Protein AF-A0A7W3QR85-F1 (afdb_monomer_lite)

Secondary structure (DSSP, 8-state):
-------HHHHHHHHHHHHHHHHHHHHHSSTT----TT-HHHHHHHHHHHHHHHHHHHHHHT--HHHHHHHHHHHHHHHHHTPPPP-TT-EEEETTSTT-EEEEEEEE-GGGSPEEEEE-TT-SSEEEEEGGGEEEPPPPPP-TT-SSPP-SHHHHHHHHHHHHHH--TT-TTHHHHHHHHHHHHHHHHHHHT--HHHHHHHHHHHHHHHHHHHHSPPP--S-HHHHHTTS----TTSPPPPPS-----PPPPPP--------------

Structure (mmCIF, N/CA/C/O backbone):
data_AF-A0A7W3QR85-F1
#
_entry.id   AF-A0A7W3QR85-F1
#
loop_
_atom_site.group_PDB
_atom_site.id
_atom_site.type_symbol
_atom_site.label_atom_id
_atom_site.label_alt_id
_atom_site.label_comp_id
_atom_site.label_asym_id
_atom_site.label_entity_id
_atom_site.label_seq_id
_atom_site.pdbx_PDB_ins_code
_atom_site.Cartn_x
_atom_site.Cartn_y
_atom_site.Cartn_z
_atom_site.occupancy
_atom_site.B_iso_or_equiv
_atom_site.auth_seq_id
_atom_site.auth_comp_id
_atom_site.auth_asym_id
_atom_site.auth_atom_id
_atom_site.pdbx_PDB_model_num
ATOM 1 N N . MET A 1 1 ? -58.699 0.521 11.444 1.00 40.56 1 MET A N 1
ATOM 2 C CA . MET A 1 1 ? -57.669 0.202 12.454 1.00 40.56 1 MET A CA 1
ATOM 3 C C . MET A 1 1 ? -56.406 -0.195 11.709 1.00 40.56 1 MET A C 1
ATOM 5 O O . MET A 1 1 ? -56.284 -1.343 11.317 1.00 40.56 1 MET A O 1
ATOM 9 N N . SER A 1 2 ? -55.516 0.763 11.463 1.00 38.53 2 SER A N 1
ATOM 10 C CA . SER A 1 2 ? -54.158 0.511 10.973 1.00 38.53 2 SER A CA 1
ATOM 11 C C . SER A 1 2 ? -53.275 1.552 11.648 1.00 38.53 2 SER A C 1
ATOM 13 O O . SER A 1 2 ? -53.328 2.729 11.308 1.00 38.53 2 SER A O 1
ATOM 15 N N . SER A 1 3 ? -52.585 1.129 12.704 1.00 41.28 3 SER A N 1
ATOM 16 C CA . SER A 1 3 ? -51.593 1.938 13.408 1.00 41.28 3 SER A CA 1
ATOM 17 C C . SER A 1 3 ? -50.309 1.894 12.584 1.00 41.28 3 SER A C 1
ATOM 19 O O . SER A 1 3 ? -49.667 0.847 12.529 1.00 41.28 3 SER A O 1
ATOM 21 N N . ASN A 1 4 ? -49.973 2.999 11.914 1.00 43.59 4 ASN A N 1
ATOM 22 C CA . ASN A 1 4 ? -48.665 3.210 11.294 1.00 43.59 4 ASN A CA 1
ATOM 23 C C . ASN A 1 4 ? -47.619 3.275 12.411 1.00 43.59 4 ASN A C 1
ATOM 25 O O . ASN A 1 4 ? -47.496 4.286 13.097 1.00 43.59 4 ASN A O 1
ATOM 29 N N . GLY A 1 5 ? -46.912 2.169 12.626 1.00 45.78 5 GLY A N 1
ATOM 30 C CA . GLY A 1 5 ? -45.743 2.121 13.493 1.00 45.78 5 GLY A CA 1
ATOM 31 C C . GLY A 1 5 ? -44.528 2.663 12.755 1.00 45.78 5 GLY A C 1
ATOM 32 O O . GLY A 1 5 ? -43.715 1.878 12.274 1.00 45.78 5 GLY A O 1
ATOM 33 N N . ASP A 1 6 ? -44.403 3.988 12.676 1.00 51.22 6 ASP A N 1
ATOM 34 C CA . ASP A 1 6 ? -43.081 4.588 12.515 1.00 51.22 6 ASP A CA 1
ATOM 35 C C . ASP A 1 6 ? -42.299 4.272 13.790 1.00 51.22 6 ASP A C 1
ATOM 37 O O . ASP A 1 6 ? -42.613 4.741 14.885 1.00 51.22 6 ASP A O 1
ATOM 41 N N . SER A 1 7 ? -41.336 3.362 13.662 1.00 53.78 7 SER A N 1
ATOM 42 C CA . SER A 1 7 ? -40.499 2.943 14.778 1.00 53.78 7 SER A CA 1
ATOM 43 C C . SER A 1 7 ? -39.668 4.142 15.254 1.00 53.78 7 SER A C 1
ATOM 45 O O . SER A 1 7 ? -39.076 4.824 14.411 1.00 53.78 7 SER A O 1
ATOM 47 N N . PRO A 1 8 ? -39.548 4.392 16.573 1.00 54.03 8 PRO A N 1
ATOM 48 C CA . PRO A 1 8 ? -38.712 5.471 17.116 1.00 54.03 8 PRO A CA 1
ATOM 49 C C . PRO A 1 8 ? -37.260 5.420 16.599 1.00 54.03 8 PRO A C 1
ATOM 51 O O . PRO A 1 8 ? -36.600 6.452 16.501 1.00 54.03 8 PRO A O 1
ATOM 54 N N . HIS A 1 9 ? -36.797 4.245 16.161 1.00 48.84 9 HIS A N 1
ATOM 55 C CA . HIS A 1 9 ? -35.509 4.033 15.499 1.00 48.84 9 HIS A CA 1
ATOM 56 C C . HIS A 1 9 ? -35.374 4.715 14.129 1.00 48.84 9 HIS A C 1
ATOM 58 O O . HIS A 1 9 ? -34.324 5.281 13.827 1.00 48.84 9 HIS A O 1
ATOM 64 N N . THR A 1 10 ? -36.419 4.704 13.295 1.00 50.50 10 THR A N 1
ATOM 65 C CA . THR A 1 10 ? -36.390 5.357 11.973 1.00 50.50 10 THR A CA 1
ATOM 66 C C . THR A 1 10 ? -36.331 6.876 12.135 1.00 50.50 10 THR A C 1
ATOM 68 O O . THR A 1 10 ? -35.646 7.568 11.381 1.00 50.50 10 THR A O 1
ATOM 71 N N . GLN A 1 11 ? -36.982 7.390 13.179 1.00 54.94 11 GLN A N 1
ATOM 72 C CA . GLN A 1 11 ? -36.987 8.808 13.511 1.00 54.94 11 GLN A CA 1
ATOM 73 C C . GLN A 1 11 ? -35.642 9.268 14.093 1.00 54.94 11 GLN A C 1
ATOM 75 O O . GLN A 1 11 ? -35.158 10.335 13.736 1.00 54.94 11 GLN A O 1
ATOM 80 N N . GLN A 1 12 ? -34.977 8.439 14.900 1.00 54.03 12 GLN A N 1
ATOM 81 C CA . GLN A 1 12 ? -33.647 8.737 15.447 1.00 54.03 12 GLN A CA 1
ATOM 82 C C . GLN A 1 12 ? -32.539 8.711 14.385 1.00 54.03 12 GLN A C 1
ATOM 84 O O . GLN A 1 12 ? -31.732 9.634 14.334 1.00 54.03 12 GLN A O 1
ATOM 89 N N . ILE A 1 13 ? -32.546 7.736 13.469 1.00 53.62 13 ILE A N 1
ATOM 90 C CA . ILE A 1 13 ? -31.609 7.705 12.329 1.00 53.62 13 ILE A CA 1
ATOM 91 C C . ILE A 1 13 ? -31.851 8.897 11.392 1.00 53.62 13 ILE A C 1
ATOM 93 O O . ILE A 1 13 ? -30.905 9.477 10.857 1.00 53.62 13 ILE A O 1
ATOM 97 N N . SER A 1 14 ? -33.115 9.290 11.203 1.00 58.28 14 SER A N 1
ATOM 98 C CA . SER A 1 14 ? -33.461 10.500 10.456 1.00 58.28 14 SER A CA 1
ATOM 99 C C . SER A 1 14 ? -32.933 11.759 11.145 1.00 58.28 14 SER A C 1
ATOM 101 O O . SER A 1 14 ? -32.426 12.638 10.456 1.00 58.28 14 SER A O 1
ATOM 103 N N . ASN A 1 15 ? -32.989 11.827 12.479 1.00 57.78 15 ASN A N 1
ATOM 104 C CA . ASN A 1 15 ? -32.480 12.955 13.260 1.00 57.78 15 ASN A CA 1
ATOM 105 C C . ASN A 1 15 ? -30.947 13.036 13.235 1.00 57.78 15 ASN A C 1
ATOM 107 O O . ASN A 1 15 ? -30.422 14.129 13.061 1.00 57.78 15 ASN A O 1
ATOM 111 N N . ALA A 1 16 ? -30.231 11.910 13.334 1.00 53.12 16 ALA A N 1
ATOM 112 C CA . ALA A 1 16 ? -28.768 11.869 13.232 1.00 53.12 16 ALA A CA 1
ATOM 113 C C . ALA A 1 16 ? -28.289 12.262 11.826 1.00 53.12 16 ALA A C 1
ATOM 115 O O . ALA A 1 16 ? -27.407 13.104 11.675 1.00 53.12 16 ALA A O 1
ATOM 116 N N . LYS A 1 17 ? -28.950 11.755 10.774 1.00 60.31 17 LYS A N 1
ATOM 117 C CA . LYS A 1 17 ? -28.707 12.214 9.397 1.00 60.31 17 LYS A CA 1
ATOM 118 C C . LYS A 1 17 ? -29.037 13.695 9.224 1.00 60.31 17 LYS A C 1
ATOM 120 O O . LYS A 1 17 ? -28.282 14.401 8.571 1.00 60.31 17 LYS A O 1
ATOM 125 N N . GLN A 1 18 ? -30.126 14.184 9.819 1.00 61.69 18 GLN A N 1
ATOM 126 C CA . GLN A 1 18 ? -30.459 15.608 9.795 1.00 61.69 18 GLN A CA 1
ATOM 127 C C . GLN A 1 18 ? -29.443 16.459 10.550 1.00 61.69 18 GLN A C 1
ATOM 129 O O . GLN A 1 18 ? -29.148 17.544 10.072 1.00 61.69 18 GLN A O 1
ATOM 134 N N . ALA A 1 19 ? -28.905 15.991 11.676 1.00 60.72 19 ALA A N 1
ATOM 135 C CA . ALA A 1 19 ? -27.877 16.689 12.438 1.00 60.72 19 ALA A CA 1
ATOM 136 C C . ALA A 1 19 ? -26.559 16.747 11.656 1.00 60.72 19 ALA A C 1
ATOM 138 O O . ALA A 1 19 ? -25.992 17.828 11.521 1.00 60.72 19 ALA A O 1
ATOM 139 N N . LEU A 1 20 ? -26.141 15.630 11.047 1.00 58.09 20 LEU A N 1
ATOM 140 C CA . LEU A 1 20 ? -24.964 15.567 10.178 1.00 58.09 20 LEU A CA 1
ATOM 141 C C . LEU A 1 20 ? -25.129 16.492 8.962 1.00 58.09 20 LEU A C 1
ATOM 143 O O . LEU A 1 20 ? -24.286 17.341 8.712 1.00 58.09 20 LEU A O 1
ATOM 147 N N . THR A 1 21 ? -26.272 16.424 8.271 1.00 64.56 21 THR A N 1
ATOM 148 C CA . THR A 1 21 ? -26.576 17.288 7.119 1.00 64.56 21 THR A CA 1
ATOM 149 C C . THR A 1 21 ? -26.777 18.758 7.508 1.00 64.56 21 THR A C 1
ATOM 151 O O . THR A 1 21 ? -26.496 19.647 6.705 1.00 64.56 21 THR A O 1
ATOM 154 N N . ALA A 1 22 ? -27.289 19.058 8.705 1.00 61.25 22 ALA A N 1
ATOM 155 C CA . ALA A 1 22 ? -27.439 20.428 9.197 1.00 61.25 22 ALA A CA 1
ATOM 156 C C . ALA A 1 22 ? -26.086 21.034 9.577 1.00 61.25 22 ALA A C 1
ATOM 158 O O . ALA A 1 22 ? -25.855 22.201 9.273 1.00 61.25 22 ALA A O 1
ATOM 159 N N . TYR A 1 23 ? -25.193 20.240 10.170 1.00 57.00 23 TYR A N 1
ATOM 160 C CA . TYR A 1 23 ? -23.821 20.641 10.463 1.00 57.00 23 TYR A CA 1
ATOM 161 C C . TYR A 1 23 ? -23.024 20.824 9.166 1.00 57.00 23 TYR A C 1
ATOM 163 O O . TYR A 1 23 ? -22.488 21.900 8.937 1.00 57.00 23 TYR A O 1
ATOM 171 N N . GLU A 1 24 ? -23.079 19.859 8.239 1.00 61.06 24 GLU A N 1
ATOM 172 C CA . GLU A 1 24 ? -22.497 19.978 6.895 1.00 61.06 24 GLU A CA 1
ATOM 173 C C . GLU A 1 24 ? -23.021 21.219 6.156 1.00 61.06 24 GLU A C 1
ATOM 175 O O . GLU A 1 24 ? -22.244 21.952 5.555 1.00 61.06 24 GLU A O 1
ATOM 180 N N . ARG A 1 25 ? -24.326 21.524 6.231 1.00 60.12 25 ARG A N 1
ATOM 181 C CA . ARG A 1 25 ? -24.886 22.757 5.649 1.00 60.12 25 ARG A CA 1
ATOM 182 C C . ARG A 1 25 ? -24.413 24.025 6.347 1.00 60.12 25 ARG A C 1
ATOM 184 O O . ARG A 1 25 ? -24.171 25.006 5.655 1.00 60.12 25 ARG A O 1
ATOM 191 N N . ALA A 1 26 ? -24.314 24.038 7.674 1.00 55.88 26 ALA A N 1
ATOM 192 C CA . ALA A 1 26 ? -23.818 25.195 8.416 1.00 55.88 26 ALA A CA 1
ATOM 193 C C . ALA A 1 26 ? -22.348 25.483 8.072 1.00 55.88 26 ALA A C 1
ATOM 195 O O . ALA A 1 26 ? -21.983 26.638 7.887 1.00 55.88 26 ALA A O 1
ATOM 196 N N . SER A 1 27 ? -21.550 24.431 7.886 1.00 52.47 27 SER A N 1
ATOM 197 C CA . SER A 1 27 ? -20.164 24.495 7.423 1.00 52.47 27 SER A CA 1
ATOM 198 C C . SER A 1 27 ? -20.018 24.897 5.950 1.00 52.47 27 SER A C 1
ATOM 200 O O . SER A 1 27 ? -19.036 25.530 5.593 1.00 52.47 27 SER A O 1
ATOM 202 N N . LEU A 1 28 ? -20.974 24.541 5.081 1.00 50.56 28 LEU A N 1
ATOM 203 C CA . LEU A 1 28 ? -20.945 24.832 3.635 1.00 50.56 28 LEU A CA 1
ATOM 204 C C . LEU A 1 28 ? -21.517 26.209 3.251 1.00 50.56 28 LEU A C 1
ATOM 206 O O . LEU A 1 28 ? -21.345 26.641 2.112 1.00 50.56 28 LEU A O 1
ATOM 210 N N . LEU A 1 29 ? -22.239 26.881 4.154 1.00 50.16 29 LEU A N 1
ATOM 211 C CA . LEU A 1 29 ? -22.827 28.208 3.909 1.00 50.16 29 LEU A CA 1
ATOM 212 C C . LEU A 1 29 ? -21.838 29.362 4.122 1.00 50.16 29 LEU A C 1
ATOM 214 O O . LEU A 1 29 ? -22.148 30.492 3.746 1.00 50.16 29 LEU A O 1
ATOM 218 N N . ASP A 1 30 ? -20.656 29.070 4.660 1.00 48.78 30 ASP A N 1
ATOM 219 C CA . ASP A 1 30 ? -19.518 29.978 4.700 1.00 48.78 30 ASP A CA 1
ATOM 220 C C . ASP A 1 30 ? -18.365 29.340 3.901 1.00 48.78 30 ASP A C 1
ATOM 222 O O . ASP A 1 30 ? -17.671 28.459 4.411 1.00 48.78 30 ASP A O 1
ATOM 226 N N . PRO A 1 31 ? -18.187 29.690 2.614 1.00 50.34 31 PRO A N 1
ATOM 227 C CA . PRO A 1 31 ? -17.164 29.081 1.762 1.00 50.34 31 PRO A CA 1
ATOM 228 C C . PRO A 1 31 ? -15.727 29.364 2.233 1.00 50.34 31 PRO A C 1
ATOM 230 O O . PRO A 1 31 ? -14.809 28.695 1.762 1.00 50.34 31 PRO A O 1
ATOM 233 N N . ASP A 1 32 ? -15.538 30.298 3.172 1.00 53.81 32 ASP A N 1
ATOM 234 C CA . ASP A 1 32 ? -14.255 30.574 3.828 1.00 53.81 32 ASP A CA 1
ATOM 235 C C . ASP A 1 32 ? -14.062 29.767 5.132 1.00 53.81 32 ASP A C 1
ATOM 237 O O . ASP A 1 32 ? -12.989 29.824 5.734 1.00 53.81 32 ASP A O 1
ATOM 241 N N . ASN A 1 33 ? -15.071 29.001 5.572 1.00 51.62 33 ASN A N 1
ATOM 242 C CA . ASN A 1 33 ? -15.103 28.345 6.884 1.00 51.62 33 ASN A CA 1
ATOM 243 C C . ASN A 1 33 ? -15.635 26.900 6.842 1.00 51.62 33 ASN A C 1
ATOM 245 O O . ASN A 1 33 ? -16.114 26.380 7.850 1.00 51.62 33 ASN A O 1
ATOM 249 N N . THR A 1 34 ? -15.549 26.225 5.690 1.00 54.16 34 THR A N 1
ATOM 250 C CA . THR A 1 34 ? -15.696 24.764 5.635 1.00 54.16 34 THR A CA 1
ATOM 251 C C . THR A 1 34 ? -14.564 24.132 6.446 1.00 54.16 34 THR A C 1
ATOM 253 O O . THR A 1 34 ? -13.412 24.223 6.002 1.00 54.16 34 THR A O 1
ATOM 256 N N . PRO A 1 35 ? -14.842 23.483 7.596 1.00 55.84 35 PRO A N 1
ATOM 257 C CA . PRO A 1 35 ? -13.818 22.794 8.358 1.00 55.84 35 PRO A CA 1
ATOM 258 C C . PRO A 1 35 ? -13.197 21.743 7.451 1.00 55.84 35 PRO A C 1
ATOM 260 O O . PRO A 1 35 ? -13.894 20.934 6.828 1.00 55.84 35 PRO A O 1
ATOM 263 N N . HIS A 1 36 ? -11.880 21.807 7.300 1.00 58.16 36 HIS A N 1
ATOM 264 C CA . HIS A 1 36 ? -11.184 20.850 6.464 1.00 58.16 36 HIS A CA 1
ATOM 265 C C . HIS A 1 36 ? -11.336 19.462 7.112 1.00 58.16 36 HIS A C 1
ATOM 267 O O . HIS A 1 36 ? -11.210 19.362 8.327 1.00 58.16 36 HIS A O 1
ATOM 273 N N . PRO A 1 37 ? -11.543 18.365 6.363 1.00 59.88 37 PRO A N 1
ATOM 274 C CA . PRO A 1 37 ? -11.607 17.016 6.939 1.00 59.88 37 PRO A CA 1
ATOM 275 C C . PRO A 1 37 ? -10.351 16.593 7.722 1.00 59.88 37 PRO A C 1
ATOM 277 O O . PRO A 1 37 ? -10.354 15.553 8.372 1.00 59.88 37 PRO A O 1
ATOM 280 N N . GLN A 1 38 ? -9.270 17.374 7.633 1.00 63.97 38 GLN A N 1
ATOM 281 C CA . GLN A 1 38 ? -8.038 17.194 8.402 1.00 63.97 38 GLN A CA 1
ATOM 282 C C . GLN A 1 38 ? -7.951 18.110 9.637 1.00 63.97 38 GLN A C 1
ATOM 284 O O . GLN A 1 38 ? -6.940 18.076 10.333 1.00 63.97 38 GLN A O 1
ATOM 289 N N . ASP A 1 39 ? -8.967 18.935 9.904 1.00 77.00 39 ASP A N 1
ATOM 290 C CA . ASP A 1 39 ? -9.051 19.761 11.106 1.00 77.00 39 ASP A CA 1
ATOM 291 C C . ASP A 1 39 ? -9.315 18.858 12.331 1.00 77.00 39 ASP A C 1
ATOM 293 O O . ASP A 1 39 ? -10.335 18.154 12.374 1.00 77.00 39 ASP A O 1
ATOM 297 N N . PRO A 1 40 ? -8.410 18.838 13.328 1.00 78.06 40 PRO A N 1
ATOM 298 C CA . PRO A 1 40 ? -8.573 18.031 14.531 1.00 78.06 40 PRO A CA 1
ATOM 299 C C . PRO A 1 40 ? -9.853 18.333 15.310 1.00 78.06 40 PRO A C 1
ATOM 301 O O . PRO A 1 40 ? -10.401 17.422 15.933 1.00 78.06 40 PRO A O 1
ATOM 304 N N . ASP A 1 41 ? -10.326 19.581 15.301 1.00 78.31 41 ASP A N 1
ATOM 305 C CA . ASP A 1 41 ? -11.531 19.961 16.037 1.00 78.31 41 ASP A CA 1
ATOM 306 C C . ASP A 1 41 ? -12.787 19.438 15.328 1.00 78.31 41 ASP A C 1
ATOM 308 O O . ASP A 1 41 ? -13.647 18.836 15.972 1.00 78.31 41 ASP A O 1
ATOM 312 N N . TYR A 1 42 ? -12.829 19.515 13.993 1.00 76.62 42 TYR A N 1
ATOM 313 C CA . TYR A 1 42 ? -13.875 18.875 13.189 1.00 76.62 42 TYR A CA 1
ATOM 314 C C . TYR A 1 42 ? -13.935 17.360 13.427 1.00 76.62 42 TYR A C 1
ATOM 316 O O . TYR A 1 42 ? -15.001 16.801 13.692 1.00 76.62 42 TYR A O 1
ATOM 324 N N . LEU A 1 43 ? -12.784 16.681 13.377 1.00 78.75 43 LEU A N 1
ATOM 325 C CA . LEU A 1 43 ? -12.722 15.238 13.623 1.00 78.75 43 LEU A CA 1
ATOM 326 C C . LEU A 1 43 ? -13.158 14.883 15.048 1.00 78.75 43 LEU A C 1
ATOM 328 O O . LEU A 1 43 ? -13.833 13.871 15.244 1.00 78.75 43 LEU A O 1
ATOM 332 N N . ARG A 1 44 ? -12.813 15.712 16.040 1.00 81.75 44 ARG A N 1
ATOM 333 C CA . ARG A 1 44 ? -13.248 15.522 17.428 1.00 81.75 44 ARG A CA 1
ATOM 334 C C . ARG A 1 44 ? -14.766 15.621 17.560 1.00 81.75 44 ARG A C 1
ATOM 336 O O . ARG A 1 44 ? -15.353 14.766 18.224 1.00 81.75 44 ARG A O 1
ATOM 343 N N . ASP A 1 45 ? -15.395 16.612 16.934 1.00 79.50 45 ASP A N 1
ATOM 344 C CA . ASP A 1 45 ? -16.852 16.785 16.958 1.00 79.50 45 ASP A CA 1
ATOM 345 C C . ASP A 1 45 ? -17.567 15.593 16.307 1.00 79.50 45 ASP A C 1
ATOM 347 O O . ASP A 1 45 ? -18.488 15.018 16.893 1.00 79.50 45 ASP A O 1
ATOM 351 N N . VAL A 1 46 ? -17.091 15.156 15.135 1.00 80.44 46 VAL A N 1
ATOM 352 C CA . VAL A 1 46 ? -17.634 13.986 14.425 1.00 80.44 46 VAL A CA 1
ATOM 353 C C . VAL A 1 46 ? -17.488 12.709 15.259 1.00 80.44 46 VAL A C 1
ATOM 355 O O . VAL A 1 46 ? -18.451 11.953 15.403 1.00 80.44 46 VAL A O 1
ATOM 358 N N . LEU A 1 47 ? -16.312 12.467 15.847 1.00 86.38 47 LEU A N 1
ATOM 359 C CA . LEU A 1 47 ? -16.086 11.314 16.725 1.00 86.38 47 LEU A CA 1
ATOM 360 C C . LEU A 1 47 ? -16.971 11.367 17.973 1.00 86.38 47 LEU A C 1
ATOM 362 O O . LEU A 1 47 ? -17.491 10.336 18.391 1.00 86.38 47 LEU A O 1
ATOM 366 N N . SER A 1 48 ? -17.178 12.552 18.546 1.00 83.31 48 SER A N 1
ATOM 367 C CA . SER A 1 48 ? -18.039 12.730 19.720 1.00 83.31 48 SER A CA 1
ATOM 368 C C . SER A 1 48 ? -19.498 12.398 19.401 1.00 83.31 48 SER A C 1
ATOM 370 O O . SER A 1 48 ? -20.142 11.677 20.163 1.00 83.31 48 SER A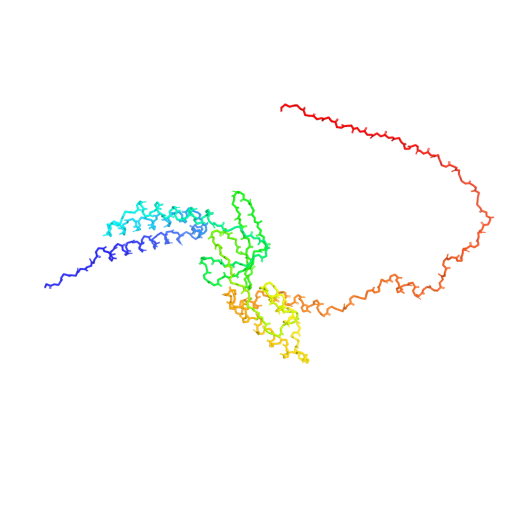 O 1
ATOM 372 N N . ALA A 1 49 ? -20.005 12.856 18.252 1.00 82.38 49 ALA A N 1
ATOM 373 C CA . ALA A 1 49 ? -21.347 12.514 17.784 1.00 82.38 49 ALA A CA 1
ATOM 374 C C . ALA A 1 49 ? -21.500 11.000 17.550 1.00 82.38 49 ALA A C 1
ATOM 376 O O . ALA A 1 49 ? -22.460 10.396 18.024 1.00 82.38 49 ALA A O 1
ATOM 377 N N . LEU A 1 50 ? -20.515 10.365 16.905 1.00 85.88 50 LEU A N 1
ATOM 378 C CA . LEU A 1 50 ? -20.513 8.917 16.682 1.00 85.88 50 LEU A CA 1
ATOM 379 C C . LEU A 1 50 ? -20.496 8.122 17.996 1.00 85.88 50 LEU A C 1
ATOM 381 O O . LEU A 1 50 ? -21.216 7.134 18.127 1.00 85.88 50 LEU A O 1
ATOM 385 N N . LEU A 1 51 ? -19.684 8.532 18.973 1.00 90.50 51 LEU A N 1
ATOM 386 C CA . LEU A 1 51 ? -19.638 7.886 20.287 1.00 90.50 51 LEU A CA 1
ATOM 387 C C . LEU A 1 51 ? -20.984 7.997 21.014 1.00 90.50 51 LEU A C 1
ATOM 389 O O . LEU A 1 51 ? -21.423 7.015 21.607 1.00 90.50 51 LEU A O 1
ATOM 393 N N . CYS A 1 52 ? -21.662 9.144 20.912 1.00 87.12 52 CYS A N 1
ATOM 394 C CA . CYS A 1 52 ? -23.004 9.335 21.464 1.00 87.12 52 CYS A CA 1
ATOM 395 C C . CYS A 1 52 ? -24.029 8.382 20.821 1.00 87.12 52 CYS A C 1
ATOM 397 O O . CYS A 1 52 ? -24.793 7.717 21.525 1.00 87.12 52 CYS A O 1
ATOM 399 N N . ASP A 1 53 ? -23.994 8.234 19.494 1.00 85.31 53 ASP A N 1
ATOM 400 C CA . ASP A 1 53 ? -24.858 7.289 18.780 1.00 85.31 53 ASP A CA 1
ATOM 401 C C . ASP A 1 53 ? -24.580 5.829 19.187 1.00 85.31 53 ASP A C 1
ATOM 403 O O . ASP A 1 53 ? -25.510 5.038 19.385 1.00 85.31 53 ASP A O 1
ATOM 407 N N . LEU A 1 54 ? -23.305 5.458 19.359 1.00 88.06 54 LEU A N 1
ATOM 408 C CA . LEU A 1 54 ? -22.908 4.124 19.818 1.00 88.06 54 LEU A CA 1
ATOM 409 C C . LEU A 1 54 ? -23.343 3.847 21.263 1.00 88.06 54 LEU A C 1
ATOM 411 O O . LEU A 1 54 ? -23.736 2.721 21.571 1.00 88.06 54 LEU A O 1
ATOM 415 N N . GLU A 1 55 ? -23.321 4.850 22.138 1.00 92.38 55 GLU A N 1
ATOM 416 C CA . GLU A 1 55 ? -23.813 4.734 23.513 1.00 92.38 55 GLU A CA 1
ATOM 417 C C . GLU A 1 55 ? -25.332 4.507 23.551 1.00 92.38 55 GLU A C 1
ATOM 419 O O . GLU A 1 55 ? -25.828 3.630 24.271 1.00 92.38 55 GLU A O 1
ATOM 424 N N . HIS A 1 56 ? -26.087 5.230 22.720 1.00 87.62 56 HIS A N 1
ATOM 425 C CA . HIS A 1 56 ? -27.520 4.995 22.559 1.00 87.62 56 HIS A CA 1
ATOM 426 C C . HIS A 1 56 ? -27.817 3.586 22.037 1.00 87.62 56 HIS A C 1
ATOM 428 O O . HIS A 1 56 ? -28.692 2.901 22.575 1.00 87.62 56 HIS A O 1
ATOM 434 N N . LEU A 1 57 ? -27.065 3.119 21.036 1.00 88.12 57 LEU A N 1
ATOM 435 C CA . LEU A 1 57 ? -27.188 1.759 20.515 1.00 88.12 57 LEU A CA 1
ATOM 436 C C . LEU A 1 57 ? -26.889 0.712 21.599 1.00 88.12 57 LEU A C 1
ATOM 438 O O . LEU A 1 57 ? -27.661 -0.229 21.782 1.00 88.12 57 LEU A O 1
ATOM 442 N N . ALA A 1 58 ? -25.801 0.891 22.347 1.00 92.81 58 ALA A N 1
ATOM 443 C CA . ALA A 1 58 ? -25.429 0.009 23.446 1.00 92.81 58 ALA A CA 1
ATOM 444 C C . ALA A 1 58 ? -26.539 -0.065 24.507 1.00 92.81 58 ALA A C 1
ATOM 446 O O . ALA A 1 58 ? -26.920 -1.161 24.918 1.00 92.81 58 ALA A O 1
ATOM 447 N N . THR A 1 59 ? -27.142 1.077 24.855 1.00 94.56 59 THR A N 1
ATOM 448 C CA . THR A 1 59 ? -28.274 1.157 25.792 1.00 94.56 59 THR A CA 1
ATOM 449 C C . THR A 1 59 ? -29.474 0.338 25.311 1.00 94.56 59 THR A C 1
ATOM 451 O O . THR A 1 59 ? -30.038 -0.441 26.079 1.00 94.56 59 THR A O 1
ATOM 454 N N . VAL A 1 60 ? -29.849 0.462 24.032 1.00 95.00 60 VAL A N 1
ATOM 455 C CA . VAL A 1 60 ? -30.963 -0.298 23.431 1.00 95.00 60 VAL A CA 1
ATOM 456 C C . VAL A 1 60 ? -30.716 -1.807 23.483 1.00 95.00 60 VAL A C 1
ATOM 458 O O . VAL A 1 60 ? -31.652 -2.582 23.673 1.00 95.00 60 VAL A O 1
ATOM 461 N N . HIS A 1 61 ? -29.462 -2.229 23.331 1.00 93.88 61 HIS A N 1
ATOM 462 C CA . HIS A 1 61 ? -29.079 -3.639 23.297 1.00 93.88 61 HIS A CA 1
ATOM 463 C C . HIS A 1 61 ? -28.597 -4.197 24.646 1.00 93.88 61 HIS A C 1
ATOM 465 O O . HIS A 1 61 ? -28.208 -5.363 24.708 1.00 93.88 61 HIS A O 1
ATOM 471 N N . GLY A 1 62 ? -28.638 -3.406 25.724 1.00 95.44 62 GLY A N 1
ATOM 472 C CA . GLY A 1 62 ? -28.175 -3.825 27.050 1.00 95.44 62 GLY A CA 1
ATOM 473 C C . GLY A 1 62 ? -26.669 -4.112 27.118 1.00 95.44 62 GLY A C 1
ATOM 474 O O . GLY A 1 62 ? -26.243 -4.948 27.913 1.00 95.44 62 GLY A O 1
ATOM 475 N N . VAL A 1 63 ? -25.871 -3.460 26.271 1.00 96.50 63 VAL A N 1
ATOM 476 C CA . VAL A 1 63 ? -24.405 -3.539 26.270 1.00 96.50 63 VAL A CA 1
ATOM 477 C C . VAL A 1 63 ? -23.847 -2.436 27.169 1.00 96.50 63 VAL A C 1
ATOM 479 O O . VAL A 1 63 ? -24.257 -1.282 27.065 1.00 96.50 63 VAL A O 1
ATOM 482 N N . ASP A 1 64 ? -22.885 -2.770 28.030 1.00 96.75 64 ASP A N 1
ATOM 483 C CA . ASP A 1 64 ? -22.146 -1.772 28.812 1.00 96.75 64 ASP A CA 1
ATOM 484 C C . ASP A 1 64 ? -21.172 -1.013 27.893 1.00 96.75 64 ASP A C 1
ATOM 486 O O . ASP A 1 64 ? -20.103 -1.515 27.529 1.00 96.75 64 ASP A O 1
ATOM 490 N N . PHE A 1 65 ? -21.570 0.196 27.486 1.00 94.94 65 PHE A N 1
ATOM 491 C CA . PHE A 1 65 ? -20.783 1.048 26.595 1.00 94.94 65 PHE A CA 1
ATOM 492 C C . PHE A 1 65 ? -19.415 1.403 27.188 1.00 94.94 65 PHE A C 1
ATOM 494 O O . PHE A 1 65 ? -18.403 1.311 26.493 1.00 94.94 65 PHE A O 1
ATOM 501 N N . ALA A 1 66 ? -19.357 1.746 28.477 1.00 96.94 66 ALA A N 1
ATOM 502 C CA . ALA A 1 66 ? -18.110 2.124 29.135 1.00 96.94 66 ALA A CA 1
ATOM 503 C C . ALA A 1 66 ? -17.126 0.945 29.171 1.00 96.94 66 ALA A C 1
ATOM 505 O O . ALA A 1 66 ? -15.943 1.110 28.862 1.00 96.94 66 ALA A O 1
ATOM 506 N N . GLN A 1 67 ? -17.613 -0.263 29.473 1.00 95.50 67 GLN A N 1
ATOM 507 C CA . GLN A 1 67 ? -16.800 -1.478 29.422 1.00 95.50 67 GLN A CA 1
ATOM 508 C C . GLN A 1 67 ? -16.336 -1.806 27.993 1.00 95.50 67 GLN A C 1
ATOM 510 O O . GLN A 1 67 ? -15.190 -2.232 27.803 1.00 95.50 67 GLN A O 1
ATOM 515 N N . ALA A 1 68 ? -17.191 -1.608 26.985 1.00 93.50 68 ALA A N 1
ATOM 516 C CA . ALA A 1 68 ? -16.834 -1.813 25.582 1.00 93.50 68 ALA A CA 1
ATOM 517 C C . ALA A 1 68 ? -15.729 -0.840 25.130 1.00 93.50 68 ALA A C 1
ATOM 519 O O . ALA A 1 68 ? -14.732 -1.280 24.557 1.00 93.50 68 ALA A O 1
ATOM 520 N N . VAL A 1 69 ? -15.845 0.451 25.466 1.00 95.06 69 VAL A N 1
ATOM 521 C CA . VAL A 1 69 ? -14.822 1.476 25.191 1.00 95.06 69 VAL A CA 1
ATOM 522 C C . VAL A 1 69 ? -13.511 1.157 25.913 1.00 95.06 69 VAL A C 1
ATOM 524 O O . VAL A 1 69 ? -12.452 1.152 25.287 1.00 95.06 69 VAL A O 1
ATOM 527 N N . ALA A 1 70 ? -13.558 0.799 27.200 1.00 92.44 70 ALA A N 1
ATOM 528 C CA . ALA A 1 70 ? -12.368 0.396 27.955 1.00 92.44 70 ALA A CA 1
ATOM 529 C C . ALA A 1 70 ? -11.686 -0.846 27.352 1.00 92.44 70 ALA A C 1
ATOM 531 O O . ALA A 1 70 ? -10.458 -0.926 27.286 1.00 92.44 70 ALA A O 1
ATOM 532 N N . THR A 1 71 ? -12.477 -1.808 26.866 1.00 91.12 71 THR A N 1
ATOM 533 C CA . THR A 1 71 ? -11.962 -2.984 26.153 1.00 91.12 71 THR A CA 1
ATOM 534 C C . THR A 1 71 ? -11.300 -2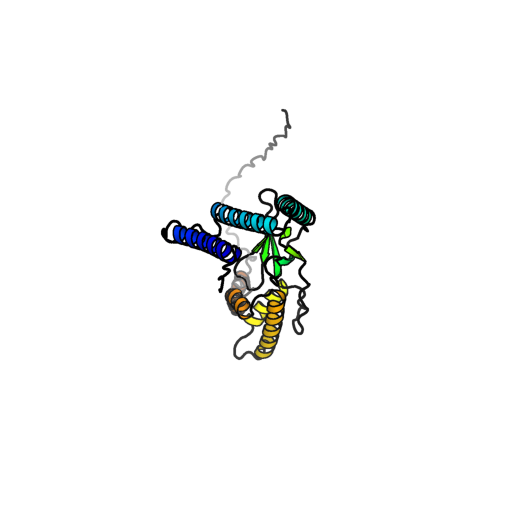.586 24.837 1.00 91.12 71 THR A C 1
ATOM 536 O O . THR A 1 71 ? -10.202 -3.063 24.560 1.00 91.12 71 THR A O 1
ATOM 539 N N . GLY A 1 72 ? -11.913 -1.685 24.064 1.00 87.25 72 GLY A N 1
ATOM 540 C CA . GLY A 1 72 ? -11.330 -1.133 22.840 1.00 87.25 72 GLY A CA 1
ATOM 541 C C . GLY A 1 72 ? -9.995 -0.430 23.092 1.00 87.25 72 GLY A C 1
ATOM 542 O O . GLY A 1 72 ? -9.023 -0.709 22.397 1.00 87.25 72 GLY A O 1
ATOM 543 N N . HIS A 1 73 ? -9.904 0.397 24.138 1.00 88.56 73 HIS A N 1
ATOM 544 C CA . HIS A 1 73 ? -8.643 1.029 24.540 1.00 88.56 73 HIS A CA 1
ATOM 545 C C . HIS A 1 73 ? -7.559 0.014 24.896 1.00 88.56 73 HIS A C 1
ATOM 547 O O . HIS A 1 73 ? -6.411 0.191 24.499 1.00 88.56 73 HIS A O 1
ATOM 553 N N . ARG A 1 74 ? -7.910 -1.056 25.619 1.00 87.12 74 ARG A N 1
ATOM 554 C CA . ARG A 1 74 ? -6.959 -2.120 25.953 1.00 87.12 74 ARG A CA 1
ATOM 555 C C . ARG A 1 74 ? -6.485 -2.864 24.708 1.00 87.12 74 ARG A C 1
ATOM 557 O O . ARG A 1 74 ? -5.288 -3.048 24.562 1.00 87.12 74 ARG A O 1
ATOM 564 N N . ILE A 1 75 ? -7.395 -3.231 23.803 1.00 83.00 75 ILE A N 1
ATOM 565 C CA . ILE A 1 75 ? -7.036 -3.864 22.524 1.00 83.00 75 ILE A CA 1
ATOM 566 C C . ILE A 1 75 ? -6.092 -2.952 21.738 1.00 83.00 75 ILE A C 1
ATOM 568 O O . ILE A 1 75 ? -5.053 -3.410 21.283 1.00 83.00 75 ILE A O 1
ATOM 572 N N . HIS A 1 76 ? -6.403 -1.659 21.642 1.00 82.19 76 HIS A N 1
ATOM 573 C CA . HIS A 1 76 ? -5.541 -0.701 20.958 1.00 82.19 76 HIS A CA 1
ATOM 574 C C . HIS A 1 76 ? -4.156 -0.589 21.612 1.00 82.19 76 HIS A C 1
ATOM 576 O O . HIS A 1 76 ? -3.145 -0.597 20.919 1.00 82.19 76 HIS A O 1
ATOM 582 N N . ALA A 1 77 ? -4.088 -0.524 22.944 1.00 80.81 77 ALA A N 1
ATOM 583 C CA . ALA A 1 77 ? -2.819 -0.496 23.667 1.00 80.81 77 ALA A CA 1
ATOM 584 C C . ALA A 1 77 ? -2.005 -1.785 23.456 1.00 80.81 77 ALA A C 1
ATOM 586 O O . ALA A 1 77 ? -0.794 -1.711 23.256 1.00 80.81 77 ALA A O 1
ATOM 587 N N . ASP A 1 78 ? -2.664 -2.947 23.449 1.00 77.88 78 ASP A N 1
ATOM 588 C CA . ASP A 1 78 ? -2.040 -4.239 23.160 1.00 77.88 78 ASP A CA 1
ATOM 589 C C . ASP A 1 78 ? -1.519 -4.283 21.709 1.00 77.88 78 ASP A C 1
ATOM 591 O O . ASP A 1 78 ? -0.409 -4.755 21.471 1.00 77.88 78 ASP A O 1
ATOM 595 N N . GLU A 1 79 ? -2.264 -3.739 20.739 1.00 80.69 79 GLU A N 1
ATOM 596 C CA . GLU A 1 79 ? -1.827 -3.606 19.340 1.00 80.69 79 GLU A CA 1
ATOM 597 C C . GLU A 1 79 ? -0.618 -2.678 19.192 1.00 80.69 79 GLU A C 1
ATOM 599 O O . GLU A 1 79 ? 0.307 -3.001 18.449 1.00 80.69 79 GLU A O 1
ATOM 604 N N . VAL A 1 80 ? -0.599 -1.554 19.915 1.00 81.00 80 VAL A N 1
ATOM 605 C CA . VAL A 1 80 ? 0.549 -0.634 19.973 1.00 81.00 80 VAL A CA 1
ATOM 606 C C . VAL A 1 80 ? 1.765 -1.319 20.585 1.00 81.00 80 VAL A C 1
ATOM 608 O O . VAL A 1 80 ? 2.858 -1.226 20.033 1.00 81.00 80 VAL A O 1
ATOM 611 N N . ALA A 1 81 ? 1.591 -2.047 21.687 1.00 77.31 81 ALA A N 1
ATOM 612 C CA . ALA A 1 81 ? 2.679 -2.761 22.347 1.00 77.31 81 ALA A CA 1
ATOM 613 C C . ALA A 1 81 ? 3.208 -3.941 21.512 1.00 77.31 81 ALA A C 1
ATOM 615 O O . ALA A 1 81 ? 4.397 -4.252 21.564 1.00 77.31 81 ALA A O 1
ATOM 616 N N . ALA A 1 82 ? 2.338 -4.593 20.737 1.00 79.44 82 ALA A N 1
ATOM 617 C CA . ALA A 1 82 ? 2.693 -5.672 19.819 1.00 79.44 82 ALA A CA 1
ATOM 618 C C . ALA A 1 82 ? 3.177 -5.170 18.449 1.00 79.44 82 ALA A C 1
ATOM 620 O O . ALA A 1 82 ? 3.520 -5.986 17.586 1.00 79.44 82 ALA A O 1
ATOM 621 N N . ALA A 1 83 ? 3.185 -3.852 18.224 1.00 84.62 83 ALA A N 1
ATOM 622 C CA . ALA A 1 83 ? 3.561 -3.277 16.948 1.00 84.62 83 ALA A CA 1
ATOM 623 C C . ALA A 1 83 ? 5.014 -3.628 16.620 1.00 84.62 83 ALA A C 1
ATOM 625 O O . ALA A 1 83 ? 5.940 -3.422 17.408 1.00 84.62 83 ALA A O 1
ATOM 626 N N . ARG A 1 84 ? 5.209 -4.187 15.428 1.00 88.00 84 ARG A N 1
ATOM 627 C CA . ARG A 1 84 ? 6.532 -4.563 14.947 1.00 88.00 84 ARG A CA 1
ATOM 628 C C . ARG A 1 84 ? 7.330 -3.311 14.588 1.00 88.00 84 ARG A C 1
ATOM 630 O O . ARG A 1 84 ? 6.802 -2.389 13.977 1.00 88.00 84 ARG A O 1
ATOM 637 N N . ILE A 1 85 ? 8.621 -3.328 14.905 1.00 92.44 85 ILE A N 1
ATOM 638 C CA . ILE A 1 85 ? 9.576 -2.349 14.388 1.00 92.44 85 ILE A CA 1
ATOM 639 C C . ILE A 1 85 ? 9.949 -2.771 12.965 1.00 92.44 85 ILE A C 1
ATOM 641 O O . ILE A 1 85 ? 10.387 -3.906 12.753 1.00 92.44 85 ILE A O 1
ATOM 645 N N . TYR A 1 86 ? 9.737 -1.874 12.007 1.00 95.00 86 TYR A N 1
ATOM 646 C CA . TYR A 1 86 ? 10.111 -2.074 10.607 1.00 95.00 86 TYR A CA 1
ATOM 647 C C . TYR A 1 86 ? 11.444 -1.398 10.288 1.00 95.00 86 TYR A C 1
ATOM 649 O O . TYR A 1 86 ? 11.806 -0.401 10.913 1.00 95.00 86 TYR A O 1
ATOM 657 N N . GLU A 1 87 ? 12.151 -1.922 9.292 1.00 96.06 87 GLU A N 1
ATOM 658 C CA . GLU A 1 87 ? 13.389 -1.348 8.764 1.00 96.06 87 GLU A CA 1
ATOM 659 C C . GLU A 1 87 ? 13.183 -0.776 7.355 1.00 96.06 87 GLU A C 1
ATOM 661 O O . GLU A 1 87 ? 12.265 -1.156 6.624 1.00 96.06 87 GLU A O 1
ATOM 666 N N . VAL A 1 88 ? 14.057 0.145 6.938 1.00 96.00 88 VAL A N 1
ATOM 667 C CA . VAL A 1 88 ? 14.073 0.624 5.548 1.00 96.00 88 VAL A CA 1
ATOM 668 C C . VAL A 1 88 ? 14.360 -0.553 4.613 1.00 96.00 88 VAL A C 1
ATOM 670 O O . VAL A 1 88 ? 15.361 -1.250 4.754 1.00 96.00 88 VAL A O 1
ATOM 673 N N . GLY A 1 89 ? 13.486 -0.748 3.630 1.00 94.88 89 GLY A N 1
ATOM 674 C CA . GLY A 1 89 ? 13.498 -1.884 2.713 1.00 94.88 89 GLY A CA 1
ATOM 675 C C . GLY A 1 89 ? 12.454 -2.953 3.036 1.00 94.88 89 GLY A C 1
ATOM 676 O O . GLY A 1 89 ? 12.155 -3.765 2.156 1.00 94.88 89 GLY A O 1
ATOM 677 N N . ASP A 1 90 ? 11.844 -2.929 4.227 1.00 96.06 90 ASP A N 1
ATOM 678 C CA . ASP A 1 90 ? 10.780 -3.870 4.570 1.00 96.06 90 ASP A CA 1
ATOM 679 C C . ASP A 1 90 ? 9.561 -3.686 3.665 1.00 96.06 90 ASP A C 1
ATOM 681 O O . ASP A 1 90 ? 9.119 -2.572 3.361 1.00 96.06 90 ASP A O 1
ATOM 685 N N . GLN A 1 91 ? 8.996 -4.814 3.238 1.00 96.44 91 GLN A N 1
ATOM 686 C CA . GLN A 1 91 ? 7.752 -4.853 2.484 1.00 96.44 91 GLN A CA 1
ATOM 687 C C . GLN A 1 91 ? 6.572 -4.924 3.453 1.00 96.44 91 GLN A C 1
ATOM 689 O O . GLN A 1 91 ? 6.463 -5.859 4.247 1.00 96.44 91 GLN A O 1
ATOM 694 N N . VAL A 1 92 ? 5.675 -3.946 3.367 1.00 97.12 92 VAL A N 1
ATOM 695 C CA . VAL A 1 92 ? 4.569 -3.767 4.314 1.00 97.12 92 VAL A CA 1
ATOM 696 C C . VAL A 1 92 ? 3.236 -3.594 3.596 1.00 97.12 92 VAL A C 1
ATOM 698 O O . VAL A 1 92 ? 3.169 -3.116 2.461 1.00 97.12 92 VAL A O 1
ATOM 701 N N . GLN A 1 93 ? 2.168 -4.007 4.264 1.00 96.69 93 GLN A N 1
ATOM 702 C CA . GLN A 1 93 ? 0.784 -3.806 3.867 1.00 96.69 93 GLN A CA 1
ATOM 703 C C . GLN A 1 93 ? 0.128 -2.813 4.832 1.00 96.69 93 GLN A C 1
ATOM 705 O O . GLN A 1 93 ? 0.308 -2.900 6.046 1.00 96.69 93 GLN A O 1
ATOM 710 N N . ILE A 1 94 ? -0.624 -1.858 4.284 1.00 94.88 94 ILE A N 1
ATOM 711 C CA . ILE A 1 94 ? -1.325 -0.834 5.065 1.00 94.88 94 ILE A CA 1
ATOM 712 C C . ILE A 1 94 ? -2.672 -1.409 5.510 1.00 94.88 94 ILE A C 1
ATOM 714 O O . ILE A 1 94 ? -3.544 -1.662 4.681 1.00 94.88 94 ILE A O 1
ATOM 718 N N . ARG A 1 95 ? -2.862 -1.610 6.817 1.00 90.81 95 ARG A N 1
ATOM 719 C CA . ARG A 1 95 ? -4.011 -2.347 7.382 1.00 90.81 95 ARG A CA 1
ATOM 720 C C . ARG A 1 95 ? -5.360 -1.701 7.059 1.00 90.81 95 ARG A C 1
ATOM 722 O O . ARG A 1 95 ? -6.330 -2.402 6.788 1.00 90.81 95 ARG A O 1
ATOM 729 N N . LEU A 1 96 ? -5.418 -0.367 7.055 1.00 86.62 96 LEU A N 1
ATOM 730 C CA . LEU A 1 96 ? -6.650 0.388 6.791 1.00 86.62 96 LEU A CA 1
ATOM 731 C C . LEU A 1 96 ? -7.050 0.408 5.308 1.00 86.62 96 LEU A C 1
ATOM 733 O O . LEU A 1 96 ? -8.200 0.707 4.991 1.00 86.62 96 LEU A O 1
ATOM 737 N N . ILE A 1 97 ? -6.122 0.096 4.398 1.00 89.12 97 ILE A N 1
ATOM 738 C CA . ILE A 1 97 ? -6.362 0.115 2.954 1.00 89.12 97 ILE A CA 1
ATOM 739 C C . ILE A 1 97 ? -6.073 -1.290 2.415 1.00 89.12 97 ILE A C 1
ATOM 741 O O . ILE A 1 97 ? -4.928 -1.603 2.082 1.00 89.12 97 ILE A O 1
ATOM 745 N N . PRO A 1 98 ? -7.090 -2.164 2.315 1.00 81.88 98 PRO A N 1
ATOM 746 C CA . PRO A 1 98 ? -6.873 -3.558 1.957 1.00 81.88 98 PRO A CA 1
ATOM 747 C C . PRO A 1 98 ? -6.161 -3.676 0.606 1.00 81.88 98 PRO A C 1
ATOM 749 O O . PRO A 1 98 ? -6.452 -2.940 -0.337 1.00 81.88 98 PRO A O 1
ATOM 752 N N . ASN A 1 99 ? -5.229 -4.627 0.518 1.00 88.44 99 ASN A N 1
ATOM 753 C CA . ASN A 1 99 ? -4.371 -4.881 -0.647 1.00 88.44 99 ASN A CA 1
ATOM 754 C C . ASN A 1 99 ? -3.402 -3.748 -1.021 1.00 88.44 99 ASN A C 1
ATOM 756 O O . ASN A 1 99 ? -2.709 -3.874 -2.027 1.00 88.44 99 ASN A O 1
ATOM 760 N N . ARG A 1 100 ? -3.300 -2.672 -0.232 1.00 94.81 100 ARG A N 1
ATOM 761 C CA . ARG A 1 100 ? -2.306 -1.621 -0.456 1.00 94.81 100 ARG A CA 1
ATOM 762 C C . ARG A 1 100 ? -0.970 -2.047 0.133 1.00 94.81 100 ARG A C 1
ATOM 764 O O . ARG A 1 100 ? -0.827 -2.129 1.354 1.00 94.81 100 ARG A O 1
ATOM 771 N N . ARG A 1 101 ? 0.008 -2.314 -0.733 1.00 96.88 101 ARG A N 1
ATOM 772 C CA . ARG A 1 101 ? 1.342 -2.778 -0.323 1.00 96.88 101 ARG A CA 1
ATOM 773 C C . ARG A 1 101 ? 2.432 -1.855 -0.834 1.00 96.88 101 ARG A C 1
ATOM 775 O O . ARG A 1 101 ? 2.336 -1.309 -1.933 1.00 96.88 101 ARG A O 1
ATOM 782 N N . GLY A 1 102 ? 3.474 -1.695 -0.036 1.00 96.56 102 GLY A N 1
ATOM 783 C CA . GLY A 1 102 ? 4.595 -0.830 -0.353 1.00 96.56 102 GLY A CA 1
ATOM 784 C C . GLY A 1 102 ? 5.875 -1.261 0.338 1.00 96.56 102 GLY A C 1
ATOM 785 O O . GLY A 1 102 ? 5.963 -2.333 0.940 1.00 96.56 102 GLY A O 1
ATOM 786 N N . THR A 1 103 ? 6.885 -0.415 0.218 1.00 97.06 103 THR A N 1
ATOM 787 C CA . THR A 1 103 ? 8.191 -0.611 0.843 1.00 97.06 103 THR A CA 1
ATOM 788 C C . THR A 1 103 ? 8.488 0.571 1.750 1.00 97.06 103 THR A C 1
ATOM 790 O O . THR A 1 103 ? 8.298 1.716 1.337 1.00 97.06 103 THR A O 1
ATOM 793 N N . VAL A 1 104 ? 8.941 0.304 2.973 1.00 97.31 104 VAL A N 1
ATOM 794 C CA . VAL A 1 104 ? 9.434 1.343 3.883 1.00 97.31 104 V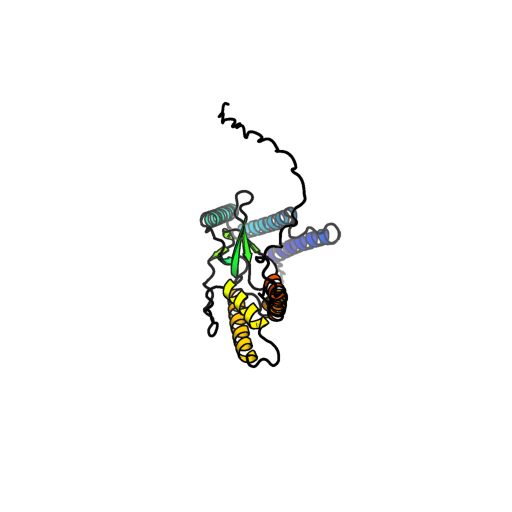AL A CA 1
ATOM 795 C C . VAL A 1 104 ? 10.688 1.950 3.261 1.00 97.31 104 VAL A C 1
ATOM 797 O O . VAL A 1 104 ? 11.648 1.235 2.984 1.00 97.31 104 VAL A O 1
ATOM 800 N N . ILE A 1 105 ? 10.679 3.251 2.996 1.00 96.62 105 ILE A N 1
ATOM 801 C CA . ILE A 1 105 ? 11.817 3.955 2.386 1.00 96.62 105 ILE A CA 1
ATOM 802 C C . ILE A 1 105 ? 12.539 4.874 3.367 1.00 96.62 105 ILE A C 1
ATOM 804 O O . ILE A 1 105 ? 13.703 5.192 3.147 1.00 96.62 105 ILE A O 1
ATOM 808 N N . GLU A 1 106 ? 11.862 5.283 4.436 1.00 96.56 106 GLU A N 1
ATOM 809 C CA . GLU A 1 106 ? 12.387 6.190 5.449 1.00 96.56 106 GLU A CA 1
ATOM 810 C C . GLU A 1 106 ? 11.605 6.003 6.756 1.00 96.56 106 GLU A C 1
ATOM 812 O O . GLU A 1 106 ? 10.451 5.562 6.749 1.00 96.56 106 GLU A O 1
ATOM 817 N N . ILE A 1 107 ? 12.263 6.300 7.875 1.00 96.44 107 ILE A N 1
ATOM 818 C CA . ILE A 1 107 ? 11.702 6.240 9.224 1.00 96.44 107 ILE A CA 1
ATOM 819 C C . ILE A 1 107 ? 11.950 7.609 9.853 1.00 96.44 107 ILE A C 1
ATOM 821 O O . ILE A 1 107 ? 13.096 8.045 9.948 1.00 96.44 107 ILE A O 1
ATOM 825 N N . ASP A 1 108 ? 10.877 8.276 10.256 1.00 94.12 108 ASP A N 1
ATOM 826 C CA . ASP A 1 108 ? 10.899 9.538 10.984 1.00 94.12 108 ASP A CA 1
ATOM 827 C C . ASP A 1 108 ? 10.579 9.263 12.459 1.00 94.12 108 ASP A C 1
ATOM 829 O O . ASP A 1 108 ? 9.504 8.771 12.791 1.00 94.12 108 ASP A O 1
ATOM 833 N N . GLU A 1 109 ? 11.524 9.550 13.352 1.00 91.12 109 GLU A N 1
ATOM 834 C CA . GLU A 1 109 ? 11.392 9.332 14.801 1.00 91.12 109 GLU A CA 1
ATOM 835 C C . GLU A 1 109 ? 11.063 10.627 15.562 1.00 91.12 109 GLU A C 1
ATOM 837 O O . GLU A 1 109 ? 11.430 10.812 16.729 1.00 91.12 109 GLU A O 1
ATOM 842 N N . ALA A 1 110 ? 10.381 11.569 14.910 1.00 80.50 110 ALA A N 1
ATOM 843 C CA . ALA A 1 110 ? 9.945 12.788 15.564 1.00 80.50 110 ALA A CA 1
ATOM 844 C C . ALA A 1 110 ? 8.963 12.503 16.720 1.00 80.50 110 ALA A C 1
ATOM 846 O O . ALA A 1 110 ? 7.933 11.855 16.574 1.00 80.50 110 ALA A O 1
ATOM 847 N N . HIS A 1 111 ? 9.259 13.087 17.886 1.00 71.81 111 HIS A N 1
ATOM 848 C CA . HIS A 1 111 ? 8.322 13.232 19.015 1.00 71.81 111 HIS A CA 1
ATOM 849 C C . HIS A 1 111 ? 7.957 11.928 19.748 1.00 71.81 111 HIS A C 1
ATOM 851 O O . HIS A 1 111 ? 6.923 11.854 20.407 1.00 71.81 111 HIS A O 1
ATOM 857 N N . GLY A 1 112 ? 8.848 10.933 19.718 1.00 78.25 112 GLY A N 1
ATOM 858 C CA . GLY A 1 112 ? 8.719 9.720 20.534 1.00 78.25 112 GLY A CA 1
ATOM 859 C C . GLY A 1 112 ? 7.802 8.648 19.942 1.00 78.25 112 GLY A C 1
ATOM 860 O O . GLY A 1 112 ? 7.574 7.630 20.591 1.00 78.25 112 GLY A O 1
ATOM 861 N N . GLU A 1 113 ? 7.321 8.845 18.715 1.00 84.00 113 GLU A N 1
ATOM 862 C CA . GLU A 1 113 ? 6.659 7.821 17.911 1.00 84.00 113 GLU A CA 1
ATOM 863 C C . GLU A 1 113 ? 7.389 7.682 16.569 1.00 84.00 113 GLU A C 1
ATOM 865 O O . GLU A 1 113 ? 7.718 8.679 15.931 1.00 84.00 113 GLU A O 1
ATOM 870 N N . SER A 1 114 ? 7.633 6.447 16.124 1.00 90.75 114 SER A N 1
ATOM 871 C CA . SER A 1 114 ? 8.201 6.190 14.797 1.00 90.75 114 SER A CA 1
ATOM 872 C C . SER A 1 114 ? 7.104 6.239 13.731 1.00 90.75 114 SER A C 1
ATOM 874 O O . SER A 1 114 ? 6.149 5.452 13.758 1.00 90.75 114 SER A O 1
ATOM 876 N N . LEU A 1 115 ? 7.259 7.149 12.775 1.00 94.69 115 LEU A N 1
ATOM 877 C CA . LEU A 1 115 ? 6.460 7.260 11.563 1.00 94.69 115 LEU A CA 1
ATOM 878 C C . LEU A 1 115 ? 7.243 6.666 10.392 1.00 94.69 115 LEU A C 1
ATOM 880 O O . LEU A 1 115 ? 8.380 7.031 10.115 1.00 94.69 115 LEU A O 1
ATOM 884 N N . TYR A 1 116 ? 6.621 5.738 9.684 1.00 96.12 116 TYR A N 1
ATOM 885 C CA . TYR A 1 116 ? 7.208 5.021 8.563 1.00 96.12 116 TYR A CA 1
ATOM 886 C C . TYR A 1 116 ? 6.714 5.635 7.262 1.00 96.12 116 TYR A C 1
ATOM 888 O O . TYR A 1 116 ? 5.508 5.667 7.004 1.00 96.12 116 TYR A O 1
ATOM 896 N N . LEU A 1 117 ? 7.641 6.089 6.419 1.00 96.81 117 LEU A N 1
ATOM 897 C CA . LEU A 1 117 ? 7.322 6.511 5.063 1.00 96.81 117 LEU A CA 1
ATOM 898 C C . LEU A 1 117 ? 7.345 5.295 4.138 1.00 96.81 117 LEU A C 1
ATOM 900 O O . LEU A 1 117 ? 8.388 4.690 3.884 1.00 96.81 117 LEU A O 1
ATOM 904 N N . VAL A 1 118 ? 6.176 4.946 3.616 1.00 96.75 118 VAL A N 1
ATOM 905 C CA . VAL A 1 118 ? 5.948 3.787 2.757 1.00 96.75 118 VAL A CA 1
ATOM 906 C C . VAL A 1 118 ? 5.731 4.250 1.319 1.00 96.75 118 VAL A C 1
ATOM 908 O O . VAL A 1 118 ? 4.781 4.975 1.005 1.00 96.75 118 VAL A O 1
ATOM 911 N N . LYS A 1 119 ? 6.598 3.796 0.409 1.00 95.50 119 LYS A N 1
ATOM 912 C CA . LYS A 1 119 ? 6.430 3.976 -1.036 1.00 95.50 119 LYS A CA 1
ATOM 913 C C . LYS A 1 119 ? 5.585 2.834 -1.586 1.00 95.50 119 LYS A C 1
ATOM 915 O O . LYS A 1 119 ? 6.014 1.682 -1.606 1.00 95.50 119 LYS A O 1
ATOM 920 N N . VAL A 1 120 ? 4.396 3.166 -2.072 1.00 95.00 120 VAL A N 1
ATOM 921 C CA . VAL A 1 120 ? 3.544 2.239 -2.822 1.00 95.00 120 VAL A CA 1
ATOM 922 C C . VAL A 1 120 ? 3.858 2.393 -4.314 1.00 95.00 120 VAL A C 1
ATOM 924 O O . VAL A 1 120 ? 3.818 3.522 -4.820 1.00 95.00 120 VAL A O 1
ATOM 927 N N . PRO A 1 121 ? 4.152 1.300 -5.041 1.00 92.75 121 PRO A N 1
ATOM 928 C CA . PRO A 1 121 ? 4.320 1.354 -6.487 1.00 92.75 121 PRO A CA 1
ATOM 929 C C . PRO A 1 121 ? 3.096 1.971 -7.175 1.00 92.75 121 PRO A C 1
ATOM 931 O O . PRO A 1 121 ? 1.957 1.552 -6.951 1.00 92.75 121 PRO A O 1
ATOM 934 N N . GLY A 1 122 ? 3.337 2.969 -8.025 1.00 83.62 122 GLY A N 1
ATOM 935 C CA . GLY A 1 122 ? 2.297 3.619 -8.826 1.00 83.62 122 GLY A CA 1
ATOM 936 C C . GLY A 1 122 ? 1.506 4.720 -8.131 1.00 83.62 122 GLY A C 1
ATOM 937 O O . GLY A 1 122 ? 0.595 5.270 -8.744 1.00 83.62 122 GLY A O 1
ATOM 938 N N . LEU A 1 123 ? 1.838 5.058 -6.881 1.00 88.06 123 LEU A N 1
ATOM 939 C CA . LEU A 1 123 ? 1.302 6.243 -6.216 1.00 88.06 123 LEU A CA 1
ATOM 940 C C . LEU A 1 123 ? 2.355 7.364 -6.186 1.00 88.06 123 LEU A C 1
ATOM 942 O O . LEU A 1 123 ? 3.507 7.115 -5.800 1.00 88.06 123 LEU A O 1
ATOM 946 N N . PRO A 1 124 ? 1.977 8.607 -6.543 1.00 84.62 124 PRO A N 1
ATOM 947 C CA . PRO A 1 124 ? 2.918 9.725 -6.614 1.00 84.62 124 PRO A CA 1
ATOM 948 C C . PRO A 1 124 ? 3.308 10.268 -5.236 1.00 84.62 124 PRO A C 1
ATOM 950 O O . PRO A 1 124 ? 4.318 10.956 -5.110 1.00 84.62 124 PRO A O 1
ATOM 953 N N . TYR A 1 125 ? 2.533 9.945 -4.201 1.00 89.06 125 TYR A N 1
ATOM 954 C CA . TYR A 1 125 ? 2.764 10.360 -2.823 1.00 89.06 125 TYR A CA 1
ATOM 955 C C . TYR A 1 125 ? 3.282 9.202 -1.962 1.00 89.06 125 TYR A C 1
ATOM 957 O O . TYR A 1 125 ? 3.187 8.027 -2.324 1.00 89.06 125 TYR A O 1
ATOM 965 N N . LEU A 1 126 ? 3.865 9.560 -0.820 1.00 93.25 126 LEU A N 1
ATOM 966 C CA . LEU A 1 126 ? 4.305 8.622 0.206 1.00 93.25 126 LEU A CA 1
ATOM 967 C C . LEU A 1 126 ? 3.201 8.467 1.246 1.00 93.25 126 LEU A C 1
ATOM 969 O O . LEU A 1 126 ? 2.529 9.439 1.587 1.00 93.25 126 LEU A O 1
ATOM 973 N N . HIS A 1 127 ? 3.023 7.249 1.741 1.00 93.75 127 HIS A N 1
ATOM 974 C CA . HIS A 1 127 ? 2.172 6.996 2.894 1.00 93.75 127 HIS A CA 1
ATOM 975 C C . HIS A 1 127 ? 2.993 7.189 4.161 1.00 93.75 127 HIS A C 1
ATOM 977 O O . HIS A 1 127 ? 4.057 6.593 4.284 1.00 93.75 127 HIS A O 1
ATOM 983 N N . GLN A 1 128 ? 2.512 8.014 5.083 1.00 94.69 128 GLN A N 1
ATOM 984 C CA . GLN A 1 128 ? 3.119 8.183 6.397 1.00 94.69 128 GLN A CA 1
ATOM 985 C C . GLN A 1 128 ? 2.271 7.417 7.404 1.00 94.69 128 GLN A C 1
ATOM 987 O O . GLN A 1 128 ? 1.140 7.802 7.687 1.00 94.69 128 GLN A O 1
ATOM 992 N N . GLU A 1 129 ? 2.800 6.304 7.898 1.00 93.75 129 GLU A N 1
ATOM 993 C CA . GLU A 1 129 ? 2.042 5.338 8.691 1.00 93.75 129 GLU A CA 1
ATOM 994 C C . GLU A 1 129 ? 2.742 5.046 10.017 1.00 93.75 129 GLU A C 1
ATOM 996 O O . GLU A 1 129 ? 3.964 5.103 10.129 1.00 93.75 129 GLU A O 1
ATOM 1001 N N . ARG A 1 130 ? 1.969 4.683 11.039 1.00 93.50 130 ARG A N 1
ATOM 1002 C CA . ARG A 1 130 ? 2.513 4.163 12.303 1.00 93.50 130 ARG A CA 1
ATOM 1003 C C . ARG A 1 130 ? 2.729 2.657 12.195 1.00 93.50 130 ARG A C 1
ATOM 1005 O O . ARG A 1 130 ? 2.026 1.992 11.437 1.00 93.50 130 ARG A O 1
ATOM 1012 N N . ALA A 1 131 ? 3.605 2.096 13.029 1.00 93.62 131 ALA A N 1
ATOM 1013 C CA . ALA A 1 131 ? 3.827 0.645 13.077 1.00 93.62 131 ALA A CA 1
ATOM 1014 C C . ALA A 1 131 ? 2.521 -0.163 13.237 1.00 93.62 131 ALA A C 1
ATOM 1016 O O . ALA A 1 131 ? 2.357 -1.193 12.592 1.00 93.62 131 ALA A O 1
ATOM 1017 N N . VAL A 1 132 ? 1.563 0.328 14.035 1.00 92.19 132 VAL A N 1
ATOM 1018 C CA . VAL A 1 132 ? 0.242 -0.309 14.239 1.00 92.19 132 VAL A CA 1
ATOM 1019 C C . VAL A 1 132 ? -0.641 -0.360 12.993 1.00 92.19 132 VAL A C 1
ATOM 1021 O O . VAL A 1 132 ? -1.496 -1.242 12.875 1.00 92.19 132 VAL A O 1
ATOM 1024 N N . SER A 1 133 ? -0.433 0.578 12.068 1.00 92.56 133 SER A N 1
ATOM 1025 C CA . SER A 1 133 ? -1.146 0.668 10.791 1.00 92.56 133 SER A CA 1
ATOM 1026 C C . SER A 1 133 ? -0.521 -0.222 9.718 1.00 92.56 133 SER A C 1
ATOM 1028 O O . SER A 1 133 ? -1.073 -0.336 8.623 1.00 92.56 133 SER A O 1
ATOM 1030 N N . LEU A 1 134 ? 0.614 -0.858 10.016 1.00 94.56 134 LEU A N 1
ATOM 1031 C CA . LEU A 1 134 ? 1.376 -1.678 9.089 1.00 94.56 134 LEU A CA 1
ATOM 1032 C C . LEU A 1 134 ? 1.384 -3.137 9.533 1.00 94.56 134 LEU A C 1
ATOM 1034 O O . LEU A 1 134 ? 1.469 -3.460 10.717 1.00 94.56 134 LEU A O 1
ATOM 1038 N N . GLU A 1 135 ? 1.368 -4.030 8.558 1.00 95.19 135 GLU A N 1
ATOM 1039 C CA . GLU A 1 135 ? 1.645 -5.451 8.749 1.00 95.19 135 GLU A CA 1
ATOM 1040 C C . GLU A 1 135 ? 2.665 -5.935 7.709 1.00 95.19 135 GLU A C 1
ATOM 1042 O O . GLU A 1 135 ? 2.770 -5.333 6.636 1.00 95.19 135 GLU A O 1
ATOM 1047 N N . PRO A 1 136 ? 3.435 -7.006 7.976 1.00 96.00 136 PRO A N 1
ATOM 1048 C CA . PRO A 1 136 ? 4.335 -7.569 6.976 1.00 96.00 136 PRO A CA 1
ATOM 1049 C C . PRO A 1 136 ? 3.573 -7.962 5.705 1.00 96.00 136 PRO A C 1
ATOM 1051 O O . PRO A 1 136 ? 2.593 -8.707 5.764 1.00 96.00 136 PRO A O 1
ATOM 1054 N N . ALA A 1 137 ? 4.029 -7.479 4.550 1.00 95.88 137 ALA A N 1
ATOM 1055 C CA . ALA A 1 137 ? 3.438 -7.866 3.277 1.00 95.88 137 ALA A CA 1
ATOM 1056 C C . ALA A 1 137 ? 3.830 -9.307 2.904 1.00 95.88 137 ALA A C 1
ATOM 1058 O O . ALA A 1 137 ? 4.931 -9.761 3.230 1.00 95.88 137 ALA A O 1
ATOM 1059 N N . PRO A 1 138 ? 2.984 -10.016 2.137 1.00 95.12 138 PRO A N 1
ATOM 1060 C CA . PRO A 1 138 ? 3.418 -11.200 1.410 1.00 95.12 138 PRO A CA 1
ATOM 1061 C C . PRO A 1 138 ? 4.621 -10.873 0.508 1.00 95.12 138 PRO A C 1
ATOM 1063 O O . PRO A 1 138 ? 4.663 -9.780 -0.075 1.00 95.12 138 PRO A O 1
ATOM 1066 N N . PRO A 1 139 ? 5.574 -11.809 0.344 1.00 94.25 139 PRO A N 1
ATOM 1067 C CA . PRO A 1 139 ? 6.727 -11.595 -0.522 1.00 94.25 139 PRO A CA 1
ATOM 1068 C C . PRO A 1 139 ? 6.282 -11.313 -1.960 1.00 94.25 139 PRO A C 1
ATOM 1070 O O . PRO A 1 139 ? 5.261 -11.830 -2.425 1.00 94.25 139 PRO A O 1
ATOM 1073 N N . PHE A 1 140 ? 7.051 -10.487 -2.670 1.00 95.25 140 PHE A N 1
ATOM 1074 C CA . PHE A 1 140 ? 6.770 -10.188 -4.073 1.00 95.25 140 PHE A CA 1
ATOM 1075 C C . PHE A 1 140 ? 6.869 -11.469 -4.927 1.00 95.25 140 PHE A C 1
ATOM 1077 O O . PHE A 1 140 ? 7.841 -12.218 -4.780 1.00 95.25 140 PHE A O 1
ATOM 1084 N N . PRO A 1 141 ? 5.883 -11.756 -5.799 1.00 94.75 141 PRO A N 1
ATOM 1085 C CA . PRO A 1 141 ? 5.889 -12.982 -6.586 1.00 94.75 141 PRO A CA 1
ATOM 1086 C C . PRO A 1 141 ? 7.044 -12.979 -7.604 1.00 94.75 141 PRO A C 1
ATOM 1088 O O . PRO A 1 141 ? 7.348 -11.936 -8.187 1.00 94.75 141 PRO A O 1
ATOM 1091 N N . PRO A 1 142 ? 7.685 -14.133 -7.864 1.00 93.25 142 PRO A N 1
ATOM 1092 C CA . PRO A 1 142 ? 8.711 -14.223 -8.896 1.00 93.25 142 PRO A CA 1
ATOM 1093 C C . PRO A 1 142 ? 8.100 -13.973 -10.282 1.00 93.25 142 PRO A C 1
ATOM 1095 O O . PRO A 1 142 ? 7.060 -14.537 -10.621 1.00 93.25 142 PRO A O 1
ATOM 1098 N N . VAL A 1 143 ? 8.766 -13.153 -11.099 1.00 94.75 143 VAL A N 1
ATOM 1099 C CA . VAL A 1 143 ? 8.322 -12.829 -12.465 1.00 94.75 143 VAL A CA 1
ATOM 1100 C C . VAL A 1 143 ? 9.213 -13.537 -13.479 1.00 94.75 143 VAL A C 1
ATOM 1102 O O . VAL A 1 143 ? 10.416 -13.289 -13.556 1.00 94.75 143 VAL A O 1
ATOM 1105 N N . GLU A 1 144 ? 8.622 -14.423 -14.278 1.00 92.25 144 GLU A N 1
ATOM 1106 C CA . GLU A 1 144 ? 9.355 -15.186 -15.286 1.00 92.25 144 GLU A CA 1
ATOM 1107 C C . GLU A 1 144 ? 9.850 -14.315 -16.450 1.00 92.25 144 GLU A C 1
ATOM 1109 O O . GLU A 1 144 ? 9.177 -13.387 -16.904 1.00 92.25 144 GLU A O 1
ATOM 1114 N N . GLY A 1 145 ? 11.006 -14.679 -17.0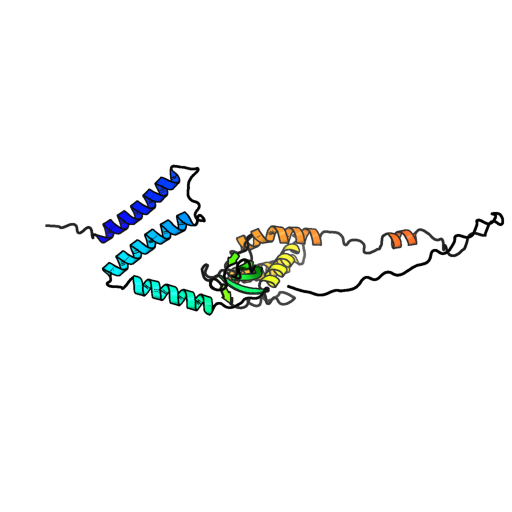13 1.00 86.12 145 GLY A N 1
ATOM 1115 C CA . GLY A 1 145 ? 11.555 -14.034 -18.209 1.00 86.12 145 GLY A CA 1
ATOM 1116 C C . GLY A 1 145 ? 12.174 -12.655 -17.966 1.00 86.12 145 GLY A C 1
ATOM 1117 O O . GLY A 1 145 ? 12.384 -11.922 -18.933 1.00 86.12 145 GLY A O 1
ATOM 1118 N N . VAL A 1 146 ? 12.462 -12.320 -16.706 1.00 89.31 146 VAL A N 1
ATOM 1119 C CA . VAL A 1 146 ? 13.219 -11.133 -16.298 1.00 89.31 146 VAL A CA 1
ATOM 1120 C C . VAL A 1 146 ? 14.617 -11.574 -15.862 1.00 89.31 146 VAL A C 1
ATOM 1122 O O . VAL A 1 146 ? 14.751 -12.477 -15.040 1.00 89.31 146 VAL A O 1
ATOM 1125 N N . ASP A 1 147 ? 15.645 -10.954 -16.436 1.00 85.81 147 ASP A N 1
ATOM 1126 C CA . ASP A 1 147 ? 17.050 -11.186 -16.092 1.00 85.81 147 ASP A CA 1
ATOM 1127 C C . ASP A 1 147 ? 17.701 -9.827 -15.768 1.00 85.81 147 ASP A C 1
ATOM 1129 O O . ASP A 1 147 ? 17.688 -8.948 -16.641 1.00 85.81 147 ASP A O 1
ATOM 1133 N N . PRO A 1 148 ? 18.205 -9.601 -14.536 1.00 89.50 148 PRO A N 1
ATOM 1134 C CA . PRO A 1 148 ? 18.273 -10.538 -13.403 1.00 89.50 148 PRO A CA 1
ATOM 1135 C C . PRO A 1 148 ? 16.899 -10.872 -12.789 1.00 89.50 148 PRO A C 1
ATOM 1137 O O . PRO A 1 148 ? 15.949 -10.103 -12.964 1.00 89.50 148 PRO A O 1
ATOM 1140 N N . PRO A 1 149 ? 16.776 -11.997 -12.051 1.00 92.56 149 PRO A N 1
ATOM 1141 C CA . PRO A 1 149 ? 15.534 -12.361 -11.381 1.00 92.56 149 PRO A CA 1
ATOM 1142 C C . PRO A 1 149 ? 15.132 -11.284 -10.371 1.00 92.56 149 PRO A C 1
ATOM 1144 O O . PRO A 1 149 ? 15.936 -10.833 -9.557 1.00 92.56 149 PRO A O 1
ATOM 1147 N N . VAL A 1 150 ? 13.863 -10.894 -10.432 1.00 94.31 150 VAL A N 1
ATOM 1148 C CA . VAL A 1 150 ? 13.265 -9.877 -9.569 1.00 94.31 150 VAL A CA 1
ATOM 1149 C C . VAL A 1 150 ? 12.617 -10.558 -8.369 1.00 94.31 150 VAL A C 1
ATOM 1151 O O . VAL A 1 150 ? 11.729 -11.393 -8.540 1.00 94.31 150 VAL A O 1
ATOM 1154 N N . THR A 1 151 ? 13.049 -10.193 -7.162 1.00 91.81 151 THR A N 1
ATOM 1155 C CA . THR A 1 151 ? 12.532 -10.751 -5.900 1.00 91.81 151 THR A CA 1
ATOM 1156 C C . THR A 1 151 ? 11.820 -9.721 -5.029 1.00 91.81 151 THR A C 1
ATOM 1158 O O . THR A 1 151 ? 11.170 -10.093 -4.056 1.00 91.81 151 THR A O 1
ATOM 1161 N N . THR A 1 152 ? 11.914 -8.430 -5.361 1.00 94.44 152 THR A N 1
ATOM 1162 C CA . THR A 1 152 ? 11.271 -7.349 -4.603 1.00 94.44 152 THR A CA 1
ATOM 1163 C C . THR A 1 152 ? 10.479 -6.409 -5.505 1.00 94.44 152 THR A C 1
ATOM 1165 O O . THR A 1 152 ? 10.784 -6.241 -6.686 1.00 94.44 152 THR A O 1
ATOM 1168 N N . ALA A 1 153 ? 9.479 -5.735 -4.931 1.00 94.50 153 ALA A N 1
ATOM 1169 C CA . ALA A 1 153 ? 8.662 -4.759 -5.654 1.00 94.50 153 ALA A CA 1
ATOM 1170 C C . ALA A 1 153 ? 9.497 -3.576 -6.185 1.00 94.50 153 ALA A C 1
ATOM 1172 O O . ALA A 1 153 ? 9.267 -3.101 -7.294 1.00 94.50 153 ALA A O 1
ATOM 1173 N N . VAL A 1 154 ? 10.519 -3.147 -5.436 1.00 93.31 154 VAL A N 1
ATOM 1174 C CA . VAL A 1 154 ? 11.448 -2.083 -5.859 1.00 93.31 154 VAL A CA 1
ATOM 1175 C C . VAL A 1 154 ? 12.252 -2.512 -7.090 1.00 93.31 154 VAL A C 1
ATOM 1177 O O . VAL A 1 154 ? 12.386 -1.746 -8.045 1.00 93.31 154 VAL A O 1
ATOM 1180 N N . GLN A 1 155 ? 12.755 -3.751 -7.104 1.00 94.31 155 GLN A N 1
ATOM 1181 C CA . GLN A 1 155 ? 13.440 -4.313 -8.272 1.00 94.31 155 GLN A CA 1
ATOM 1182 C C . GLN A 1 155 ? 12.490 -4.454 -9.467 1.00 94.31 155 GLN A C 1
ATOM 1184 O O . GLN A 1 155 ? 12.888 -4.163 -10.593 1.00 94.31 155 GLN A O 1
ATOM 1189 N N . ALA A 1 156 ? 11.238 -4.857 -9.230 1.00 95.69 156 ALA A N 1
ATOM 1190 C CA . ALA A 1 156 ? 10.226 -4.985 -10.273 1.00 95.69 156 ALA A CA 1
ATOM 1191 C C . ALA A 1 156 ? 9.912 -3.636 -10.922 1.00 95.69 156 ALA A C 1
ATOM 1193 O O . ALA A 1 156 ? 9.863 -3.541 -12.147 1.00 95.69 156 ALA A O 1
ATOM 1194 N N . GLU A 1 157 ? 9.756 -2.583 -10.116 1.00 94.81 157 GLU A N 1
ATOM 1195 C CA . GLU A 1 157 ? 9.528 -1.224 -10.606 1.00 94.81 157 GLU A CA 1
ATOM 1196 C C . GLU A 1 157 ? 10.716 -0.737 -11.448 1.00 94.81 157 GLU A C 1
ATOM 1198 O O . GLU A 1 157 ? 10.529 -0.235 -12.557 1.00 94.81 157 GLU A O 1
ATOM 1203 N N . ALA A 1 158 ? 11.947 -0.941 -10.970 1.00 94.19 158 ALA A N 1
ATOM 1204 C CA . ALA A 1 158 ? 13.151 -0.584 -11.716 1.00 94.19 158 ALA A CA 1
ATOM 1205 C C . ALA A 1 158 ? 13.261 -1.354 -13.045 1.00 94.19 158 ALA A C 1
ATOM 1207 O O . ALA A 1 158 ? 13.538 -0.755 -14.085 1.00 94.19 158 ALA A O 1
ATOM 1208 N N . ALA A 1 159 ? 12.988 -2.663 -13.035 1.00 95.44 159 ALA A N 1
ATOM 1209 C CA . ALA A 1 159 ? 12.991 -3.500 -14.232 1.00 95.44 159 ALA A CA 1
ATOM 1210 C C . ALA A 1 159 ? 11.892 -3.092 -15.226 1.00 95.44 159 ALA A C 1
ATOM 1212 O O . ALA A 1 159 ? 12.115 -3.129 -16.436 1.00 95.44 159 ALA A O 1
ATOM 1213 N N . LEU A 1 160 ? 10.724 -2.669 -14.731 1.00 95.62 160 LEU A N 1
ATOM 1214 C CA . LEU A 1 160 ? 9.626 -2.164 -15.552 1.00 95.62 160 LEU A CA 1
ATOM 1215 C C . LEU A 1 160 ? 10.023 -0.859 -16.242 1.00 95.62 160 LEU A C 1
ATOM 1217 O O . LEU A 1 160 ? 9.825 -0.728 -17.450 1.00 95.62 160 LEU A O 1
ATOM 1221 N N . VAL A 1 161 ? 10.613 0.081 -15.494 1.00 94.88 161 VAL A N 1
ATOM 1222 C CA . VAL A 1 161 ? 11.122 1.348 -16.037 1.00 94.88 161 VAL A CA 1
ATOM 1223 C C . VAL A 1 16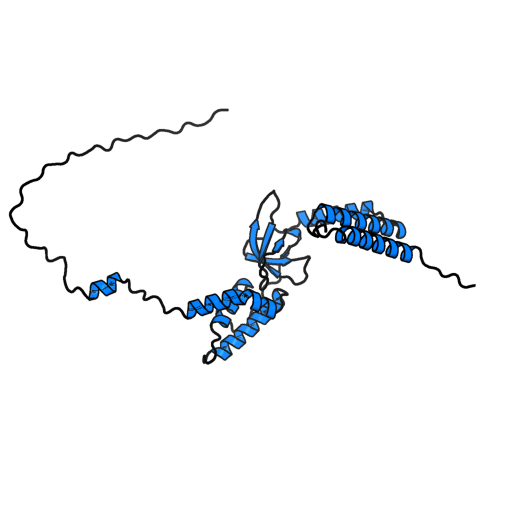1 ? 12.180 1.087 -17.111 1.00 94.88 161 VAL A C 1
ATOM 1225 O O . VAL A 1 161 ? 12.113 1.686 -18.185 1.00 94.88 161 VAL A O 1
ATOM 1228 N N . GLU A 1 162 ? 13.114 0.167 -16.861 1.00 94.06 162 GLU A N 1
ATOM 1229 C CA . GLU A 1 162 ? 14.162 -0.189 -17.819 1.00 94.06 162 GLU A CA 1
ATOM 1230 C C . GLU A 1 162 ? 13.582 -0.825 -19.089 1.00 94.06 162 GLU A C 1
ATOM 1232 O O . GLU A 1 162 ? 13.890 -0.381 -20.196 1.00 94.06 162 GLU A O 1
ATOM 1237 N N . ALA A 1 163 ? 12.713 -1.830 -18.949 1.00 93.56 163 ALA A N 1
ATOM 1238 C CA . ALA A 1 163 ? 12.079 -2.502 -20.080 1.00 93.56 163 ALA A CA 1
ATOM 1239 C C . ALA A 1 163 ? 11.247 -1.521 -20.916 1.00 93.56 163 ALA A C 1
ATOM 1241 O O . ALA A 1 163 ? 11.366 -1.499 -22.142 1.00 93.56 163 ALA A O 1
ATOM 1242 N N . ALA A 1 164 ? 10.468 -0.656 -20.259 1.00 93.69 164 ALA A N 1
ATOM 1243 C CA . ALA A 1 164 ? 9.649 0.339 -20.936 1.00 93.69 164 ALA A CA 1
ATOM 1244 C C . ALA A 1 164 ? 10.485 1.394 -21.669 1.00 93.69 164 ALA A C 1
ATOM 1246 O O . ALA A 1 164 ? 10.139 1.769 -22.788 1.00 93.69 164 ALA A O 1
ATOM 1247 N N . ALA A 1 165 ? 11.618 1.819 -21.105 1.00 92.81 165 ALA A N 1
ATOM 1248 C CA . ALA A 1 165 ? 12.532 2.751 -21.766 1.00 92.81 165 ALA A CA 1
ATOM 1249 C C . ALA A 1 165 ? 13.186 2.163 -23.037 1.00 92.81 165 ALA A C 1
ATOM 1251 O O . ALA A 1 165 ? 13.554 2.909 -23.946 1.00 92.81 165 ALA A O 1
ATOM 1252 N N . HIS A 1 166 ? 13.299 0.832 -23.133 1.00 90.12 166 HIS A N 1
ATOM 1253 C CA . HIS A 1 166 ? 13.821 0.126 -24.310 1.00 90.12 166 HIS A CA 1
ATOM 1254 C C . HIS A 1 166 ? 12.759 -0.177 -25.383 1.00 90.12 166 HIS A C 1
ATOM 1256 O O . HIS A 1 166 ? 13.115 -0.574 -26.500 1.00 90.12 166 HIS A O 1
ATOM 1262 N N . MET A 1 167 ? 11.466 0.023 -25.094 1.00 89.44 167 MET A N 1
ATOM 1263 C CA . MET A 1 167 ? 10.374 -0.177 -26.054 1.00 89.44 167 MET A CA 1
ATOM 1264 C C . MET A 1 167 ? 10.346 0.939 -27.109 1.00 89.44 167 MET A C 1
ATOM 1266 O O . MET A 1 167 ? 9.514 1.843 -27.073 1.00 89.44 167 MET A O 1
ATOM 1270 N N . ARG A 1 168 ? 11.250 0.870 -28.092 1.00 81.38 168 ARG A N 1
ATOM 1271 C CA . ARG A 1 168 ? 11.245 1.767 -29.257 1.00 81.38 168 ARG A CA 1
ATOM 1272 C C . ARG A 1 168 ? 10.476 1.151 -30.427 1.00 81.38 168 ARG A C 1
ATOM 1274 O O . ARG A 1 168 ? 10.780 0.011 -30.799 1.00 81.38 168 ARG A O 1
ATOM 1281 N N . PRO A 1 169 ? 9.535 1.883 -31.050 1.00 78.62 169 PRO A N 1
ATOM 1282 C CA . PRO A 1 169 ? 8.901 1.442 -32.288 1.00 78.62 169 PRO A CA 1
ATOM 1283 C C . PRO A 1 169 ? 9.957 1.098 -33.350 1.00 78.62 169 PRO A C 1
ATOM 1285 O O . PRO A 1 169 ? 10.868 1.884 -33.600 1.00 78.62 169 PRO A O 1
ATOM 1288 N N . GLY A 1 170 ? 9.859 -0.093 -33.945 1.00 78.44 170 GLY A N 1
ATOM 1289 C CA . GLY A 1 170 ? 10.804 -0.577 -34.962 1.00 78.44 170 GLY A CA 1
ATOM 1290 C C . GLY A 1 170 ? 12.053 -1.291 -34.426 1.00 78.44 170 GLY A C 1
ATOM 1291 O O . GLY A 1 170 ? 12.840 -1.799 -35.222 1.00 78.44 170 GLY A O 1
ATOM 1292 N N . SER A 1 171 ? 12.238 -1.388 -33.104 1.00 83.56 171 SER A N 1
ATOM 1293 C CA . SER A 1 171 ? 13.307 -2.212 -32.529 1.00 83.56 171 SER A CA 1
ATOM 1294 C C . SER A 1 171 ? 13.011 -3.708 -32.721 1.00 83.56 171 SER A C 1
ATOM 1296 O O . SER A 1 171 ? 11.906 -4.148 -32.398 1.00 83.56 171 SER A O 1
ATOM 1298 N N . PRO A 1 172 ? 13.986 -4.536 -33.145 1.00 82.62 172 PRO A N 1
ATOM 1299 C CA . PRO A 1 172 ? 13.809 -5.990 -33.210 1.00 82.62 172 PRO A CA 1
ATOM 1300 C C . PRO A 1 172 ? 13.568 -6.618 -31.827 1.00 82.62 172 PRO A C 1
ATOM 1302 O O . PRO A 1 172 ? 13.037 -7.720 -31.735 1.00 82.62 172 PRO A O 1
ATOM 1305 N N . MET A 1 173 ? 13.917 -5.911 -30.745 1.00 86.12 173 MET A N 1
ATOM 1306 C CA . MET A 1 173 ? 13.684 -6.345 -29.364 1.00 86.12 173 MET A CA 1
ATOM 1307 C C . MET A 1 173 ? 12.329 -5.888 -28.799 1.00 86.12 173 MET A C 1
ATOM 1309 O O . MET A 1 173 ? 12.022 -6.187 -27.646 1.00 86.12 173 MET A O 1
ATOM 1313 N N . TYR A 1 174 ? 11.512 -5.172 -29.579 1.00 87.75 174 TYR A N 1
ATOM 1314 C CA . TYR A 1 174 ? 10.257 -4.580 -29.107 1.00 87.75 174 TYR A CA 1
ATOM 1315 C C . TYR A 1 174 ? 9.306 -5.615 -28.490 1.00 87.75 174 TYR A C 1
ATOM 1317 O O . TYR A 1 174 ? 8.839 -5.424 -27.372 1.00 87.75 174 TYR A O 1
ATOM 1325 N N . SER A 1 175 ? 9.078 -6.745 -29.168 1.00 88.25 175 SER A N 1
ATOM 1326 C CA . SER A 1 175 ? 8.174 -7.802 -28.686 1.00 88.25 175 SER A CA 1
ATOM 1327 C C . SER A 1 175 ? 8.653 -8.446 -27.381 1.00 88.25 175 SER A C 1
ATOM 1329 O O . SER A 1 175 ? 7.840 -8.756 -26.509 1.00 88.25 175 SER A O 1
ATOM 1331 N N . LYS A 1 176 ? 9.974 -8.600 -27.212 1.00 89.44 176 LYS A N 1
ATOM 1332 C CA . LYS A 1 176 ? 10.579 -9.115 -25.977 1.00 89.44 176 LYS A CA 1
ATOM 1333 C C . LYS A 1 176 ? 10.306 -8.170 -24.806 1.00 89.44 176 LYS A C 1
ATOM 1335 O O . LYS A 1 176 ? 9.799 -8.616 -23.777 1.00 89.44 176 LYS A O 1
ATOM 1340 N N . TYR A 1 177 ? 10.606 -6.880 -24.970 1.00 91.44 177 TYR A N 1
ATOM 1341 C CA . TYR A 1 177 ? 10.391 -5.888 -23.914 1.00 91.44 177 TYR A CA 1
ATOM 1342 C C . TYR A 1 177 ? 8.908 -5.671 -23.620 1.00 91.44 177 TYR A C 1
ATOM 1344 O O . TYR A 1 177 ? 8.547 -5.579 -22.457 1.00 91.44 177 TYR A O 1
ATOM 1352 N N . GLN A 1 178 ? 8.038 -5.717 -24.629 1.00 92.75 178 GLN A N 1
ATOM 1353 C CA . GLN A 1 178 ? 6.591 -5.634 -24.432 1.00 92.75 178 GLN A CA 1
ATOM 1354 C C . GLN A 1 178 ? 6.063 -6.780 -23.555 1.00 92.75 178 GLN A C 1
ATOM 1356 O O . GLN A 1 178 ? 5.332 -6.544 -22.593 1.00 92.75 178 GLN A O 1
ATOM 1361 N N . GLY A 1 179 ? 6.466 -8.025 -23.837 1.00 92.62 179 GLY A N 1
ATOM 1362 C CA . GLY A 1 179 ? 6.078 -9.176 -23.017 1.00 92.62 179 GLY A CA 1
ATOM 1363 C C . GLY A 1 179 ? 6.646 -9.126 -21.594 1.00 92.62 179 GLY A C 1
ATOM 1364 O O . GLY A 1 179 ? 6.011 -9.603 -20.655 1.00 92.62 179 GLY A O 1
ATOM 1365 N N . GLN A 1 180 ? 7.838 -8.552 -21.411 1.00 93.88 180 GLN A N 1
ATOM 1366 C CA . GLN A 1 180 ? 8.430 -8.322 -20.091 1.00 93.88 180 GLN A CA 1
ATOM 1367 C C . GLN A 1 180 ? 7.690 -7.220 -19.316 1.00 93.88 180 GLN A C 1
ATOM 1369 O O . GLN A 1 180 ? 7.338 -7.425 -18.157 1.00 93.88 180 GLN A O 1
ATOM 1374 N N . THR A 1 181 ? 7.405 -6.085 -19.958 1.00 94.56 181 THR A N 1
ATOM 1375 C CA . THR A 1 181 ? 6.650 -4.963 -19.386 1.00 94.56 181 THR A CA 1
ATOM 1376 C C . THR A 1 181 ? 5.272 -5.413 -18.919 1.00 94.56 181 THR A C 1
ATOM 1378 O O . THR A 1 181 ? 4.911 -5.115 -17.787 1.00 94.56 181 THR A O 1
ATOM 1381 N N . ASN A 1 182 ? 4.528 -6.169 -19.733 1.00 95.31 182 ASN A N 1
ATOM 1382 C CA . ASN A 1 182 ? 3.187 -6.629 -19.361 1.00 95.31 182 ASN A CA 1
ATOM 1383 C C . ASN A 1 182 ? 3.207 -7.514 -18.106 1.00 95.31 182 ASN A C 1
ATOM 1385 O O . ASN A 1 182 ? 2.430 -7.276 -17.188 1.00 95.31 182 ASN A O 1
ATOM 1389 N N . ARG A 1 183 ? 4.136 -8.478 -18.032 1.00 95.69 183 ARG A N 1
ATOM 1390 C CA . ARG A 1 183 ? 4.273 -9.377 -16.872 1.00 95.69 183 ARG A CA 1
ATOM 1391 C C . ARG A 1 183 ? 4.680 -8.638 -15.599 1.00 95.69 183 ARG A C 1
ATOM 1393 O O . ARG A 1 183 ? 4.132 -8.899 -14.535 1.00 95.69 183 ARG A O 1
ATOM 1400 N N . LEU A 1 184 ? 5.628 -7.704 -15.705 1.00 96.44 184 LEU A N 1
ATOM 1401 C CA . LEU A 1 184 ? 6.047 -6.874 -14.572 1.00 96.44 184 LEU A CA 1
ATOM 1402 C C . LEU A 1 184 ? 4.918 -5.959 -14.095 1.00 96.44 184 LEU A C 1
ATOM 1404 O O . LEU A 1 184 ? 4.741 -5.786 -12.894 1.00 96.44 184 LEU A O 1
ATOM 1408 N N . LEU A 1 185 ? 4.158 -5.386 -15.029 1.00 96.44 185 LEU A N 1
ATOM 1409 C CA . LEU A 1 185 ? 3.043 -4.500 -14.722 1.00 96.44 185 LEU A CA 1
ATOM 1410 C C . LEU A 1 185 ? 1.900 -5.247 -14.025 1.00 96.44 185 LEU A C 1
ATOM 1412 O O . LEU A 1 185 ? 1.366 -4.736 -13.046 1.00 96.44 185 LEU A O 1
ATOM 1416 N N . GLU A 1 186 ? 1.559 -6.447 -14.494 1.00 96.31 186 GLU A N 1
ATOM 1417 C CA . GLU A 1 186 ? 0.566 -7.329 -13.868 1.00 96.31 186 GLU A CA 1
ATOM 1418 C C . GLU A 1 186 ? 0.996 -7.724 -12.450 1.00 96.31 186 GLU A C 1
ATOM 1420 O O . GLU A 1 186 ? 0.277 -7.451 -11.492 1.00 96.31 186 GLU A O 1
ATOM 1425 N N . ALA A 1 187 ? 2.223 -8.231 -12.284 1.00 96.62 187 ALA A N 1
ATOM 1426 C CA . ALA A 1 187 ? 2.744 -8.618 -10.973 1.00 96.62 187 ALA A CA 1
ATOM 1427 C C . ALA A 1 187 ? 2.804 -7.441 -9.979 1.00 96.62 187 ALA A C 1
ATOM 1429 O O . ALA A 1 187 ? 2.447 -7.594 -8.810 1.00 96.62 187 ALA A O 1
ATOM 1430 N N . LEU A 1 188 ? 3.233 -6.254 -10.428 1.00 96.50 188 LEU A N 1
ATOM 1431 C CA . LEU A 1 188 ? 3.241 -5.042 -9.601 1.00 96.50 188 LEU A CA 1
ATOM 1432 C C . LEU A 1 188 ? 1.833 -4.574 -9.247 1.00 96.50 188 LEU A C 1
ATOM 1434 O O . LEU A 1 188 ? 1.606 -4.184 -8.103 1.00 96.50 188 LEU A O 1
ATOM 1438 N N . SER A 1 189 ? 0.905 -4.607 -10.199 1.00 96.31 189 SER A N 1
ATOM 1439 C CA . SER A 1 189 ? -0.498 -4.240 -9.993 1.00 96.31 189 SER A CA 1
ATOM 1440 C C . SER A 1 189 ? -1.144 -5.136 -8.940 1.00 96.31 189 SER A C 1
ATOM 1442 O O . SER A 1 189 ? -1.651 -4.646 -7.930 1.00 96.31 189 SER A O 1
ATOM 1444 N N . ASP A 1 190 ? -1.042 -6.451 -9.120 1.00 96.19 190 ASP A N 1
ATOM 1445 C CA . ASP A 1 190 ? -1.645 -7.441 -8.228 1.00 96.19 190 ASP A CA 1
ATOM 1446 C C . ASP A 1 190 ? -1.028 -7.410 -6.827 1.00 96.19 190 ASP A C 1
ATOM 1448 O O . ASP A 1 190 ? -1.724 -7.548 -5.815 1.00 96.19 190 ASP A O 1
ATOM 1452 N N . TRP A 1 191 ? 0.287 -7.195 -6.744 1.00 96.75 191 TRP A N 1
ATOM 1453 C CA . TRP A 1 191 ? 0.965 -7.111 -5.460 1.00 96.75 191 TRP A CA 1
ATOM 1454 C C . TRP A 1 191 ? 0.679 -5.792 -4.730 1.00 96.75 191 TRP A C 1
ATOM 1456 O O . TRP A 1 191 ? 0.400 -5.824 -3.535 1.00 96.75 191 TRP A O 1
ATOM 1466 N N . SER A 1 192 ? 0.726 -4.642 -5.408 1.00 95.75 192 SER A N 1
ATOM 1467 C CA . SER A 1 192 ? 0.572 -3.318 -4.769 1.00 95.75 192 SER A CA 1
ATOM 1468 C C . SER A 1 192 ? -0.879 -2.880 -4.550 1.00 95.75 192 SER A C 1
ATOM 1470 O O . SER A 1 192 ? -1.118 -1.929 -3.798 1.00 95.75 192 SER A O 1
ATOM 1472 N N . GLY A 1 193 ? -1.832 -3.526 -5.233 1.00 94.75 193 GLY A N 1
ATOM 1473 C CA . GLY A 1 193 ? -3.235 -3.110 -5.273 1.00 94.75 193 GLY A CA 1
ATOM 1474 C C . GLY A 1 193 ? -3.472 -1.825 -6.080 1.00 94.75 193 GLY A C 1
ATOM 1475 O O . GLY A 1 193 ? -4.546 -1.227 -5.986 1.00 94.75 193 GLY A O 1
ATOM 1476 N N . THR A 1 194 ? -2.479 -1.361 -6.843 1.00 94.00 194 THR A N 1
ATOM 1477 C CA . THR A 1 194 ? -2.583 -0.200 -7.741 1.00 94.00 194 THR A CA 1
ATOM 1478 C C . THR A 1 194 ? -3.001 -0.649 -9.133 1.00 94.00 194 THR A C 1
ATOM 1480 O O . THR A 1 194 ? -2.551 -1.685 -9.610 1.00 94.00 194 THR A O 1
ATOM 1483 N N . ARG A 1 195 ? -3.827 0.135 -9.834 1.00 94.38 195 ARG A N 1
ATOM 1484 C CA . ARG A 1 195 ? -4.219 -0.222 -11.205 1.00 94.38 195 ARG A CA 1
ATOM 1485 C C . ARG A 1 195 ? -3.030 -0.085 -12.170 1.00 94.38 195 ARG A C 1
ATOM 1487 O O . ARG A 1 195 ? -2.247 0.856 -12.027 1.00 94.38 195 ARG A O 1
ATOM 1494 N N . PRO A 1 196 ? -2.943 -0.905 -13.236 1.00 94.88 196 PRO A N 1
ATOM 1495 C CA . PRO A 1 196 ? -1.869 -0.808 -14.231 1.00 94.88 196 PRO A CA 1
ATOM 1496 C C . PRO A 1 196 ? -1.714 0.590 -14.853 1.00 94.88 196 PRO A C 1
ATOM 1498 O O . PRO A 1 196 ? -0.602 1.063 -15.078 1.00 94.88 196 PRO A O 1
ATOM 1501 N N . ASN A 1 197 ? -2.829 1.284 -15.096 1.00 92.12 197 ASN A N 1
ATOM 1502 C CA . ASN A 1 197 ? -2.812 2.627 -15.683 1.00 92.12 197 ASN A CA 1
ATOM 1503 C C . ASN A 1 197 ? -2.243 3.678 -14.718 1.00 92.12 197 ASN A C 1
ATOM 1505 O O . ASN A 1 197 ? -1.491 4.547 -15.148 1.00 92.12 197 ASN A O 1
ATOM 1509 N N . GLU A 1 198 ? -2.575 3.581 -13.428 1.00 90.69 198 GLU A N 1
ATOM 1510 C CA . GLU A 1 198 ? -2.057 4.469 -12.376 1.00 90.69 198 GLU A CA 1
ATOM 1511 C C . GLU A 1 198 ? -0.546 4.253 -12.200 1.00 90.69 198 GLU A C 1
ATOM 1513 O O . GLU A 1 198 ? 0.220 5.216 -12.188 1.00 90.69 198 GLU A O 1
ATOM 1518 N N . LEU A 1 199 ? -0.107 2.985 -12.206 1.00 93.69 199 LEU A N 1
ATOM 1519 C CA . LEU A 1 199 ? 1.308 2.600 -12.220 1.00 93.69 199 LEU A CA 1
ATOM 1520 C C . LEU A 1 199 ? 2.075 3.250 -13.376 1.00 93.69 199 LEU A C 1
ATOM 1522 O O . LEU A 1 199 ? 3.090 3.907 -13.157 1.00 93.69 199 LEU A O 1
ATOM 1526 N N . LEU A 1 200 ? 1.597 3.096 -14.612 1.00 93.06 200 LEU A N 1
ATOM 1527 C CA . LEU A 1 200 ? 2.269 3.678 -15.776 1.00 93.06 200 LEU A CA 1
ATOM 1528 C C . LEU A 1 200 ? 2.245 5.209 -15.766 1.00 93.06 200 LEU A C 1
ATOM 1530 O O . LEU A 1 200 ? 3.216 5.832 -16.195 1.00 93.06 200 LEU A O 1
ATOM 1534 N N . GLN A 1 201 ? 1.162 5.817 -15.276 1.00 91.88 201 GLN A N 1
ATOM 1535 C CA . GLN A 1 201 ? 1.052 7.267 -15.168 1.00 91.88 201 GLN A CA 1
ATOM 1536 C C . GLN A 1 201 ? 2.105 7.831 -14.206 1.00 91.88 201 GLN A C 1
ATOM 1538 O O . GLN A 1 201 ? 2.816 8.763 -14.584 1.00 91.88 201 GLN A O 1
ATOM 1543 N N . ASP A 1 202 ? 2.264 7.243 -13.019 1.00 90.19 202 ASP A N 1
ATOM 1544 C CA . ASP A 1 202 ? 3.291 7.649 -12.048 1.00 90.19 202 ASP A CA 1
ATOM 1545 C C . ASP A 1 202 ? 4.714 7.421 -12.592 1.00 90.19 202 ASP A C 1
ATOM 1547 O O . ASP A 1 202 ? 5.586 8.296 -12.537 1.00 90.19 202 ASP A O 1
ATOM 1551 N N . LEU A 1 203 ? 4.943 6.262 -13.217 1.00 92.31 203 LEU A N 1
ATOM 1552 C CA . LEU A 1 203 ? 6.255 5.886 -13.744 1.00 92.31 203 LEU A CA 1
ATOM 1553 C C . LEU A 1 203 ? 6.630 6.606 -15.045 1.00 92.31 203 LEU A C 1
ATOM 1555 O O . LEU A 1 203 ? 7.804 6.596 -15.414 1.00 92.31 203 LEU A O 1
ATOM 1559 N N . SER A 1 204 ? 5.690 7.266 -15.725 1.00 91.81 204 SER A N 1
ATOM 1560 C CA . SER A 1 204 ? 5.905 7.938 -17.017 1.00 91.81 204 SER A CA 1
ATOM 1561 C C . SER A 1 204 ? 7.091 8.909 -17.007 1.00 91.81 204 SER A C 1
ATOM 1563 O O . SER A 1 204 ? 7.896 8.925 -17.944 1.00 91.81 204 SER A O 1
ATOM 1565 N N . SER A 1 205 ? 7.258 9.668 -15.920 1.00 90.44 205 SER A N 1
ATOM 1566 C CA . SER A 1 205 ? 8.374 10.600 -15.736 1.00 90.44 205 SER A CA 1
ATOM 1567 C C . SER A 1 205 ? 9.715 9.868 -15.615 1.00 90.44 205 SER A C 1
ATOM 1569 O O . SER A 1 205 ? 10.703 10.263 -16.241 1.00 90.44 205 SER A O 1
ATOM 1571 N N . LYS A 1 206 ? 9.748 8.753 -14.871 1.00 91.94 206 LYS A N 1
ATOM 1572 C CA . LYS A 1 206 ? 10.935 7.903 -14.705 1.00 91.94 206 LYS A CA 1
ATOM 1573 C C . LYS A 1 206 ? 11.303 7.216 -16.019 1.00 91.94 206 LYS A C 1
ATOM 1575 O O . LYS A 1 206 ? 12.474 7.239 -16.392 1.00 91.94 206 LYS A O 1
ATOM 1580 N N . ILE A 1 207 ? 10.313 6.677 -16.734 1.00 93.25 207 ILE A N 1
ATOM 1581 C CA . ILE A 1 207 ? 10.475 6.035 -18.047 1.00 93.25 207 ILE A CA 1
ATOM 1582 C C . ILE A 1 207 ? 11.021 7.042 -19.061 1.00 93.25 207 ILE A C 1
ATOM 1584 O O . ILE A 1 207 ? 12.018 6.761 -19.719 1.00 93.25 207 ILE A O 1
ATOM 1588 N N . SER A 1 208 ? 10.430 8.236 -19.146 1.00 91.81 208 SER A N 1
ATOM 1589 C CA . SER A 1 208 ? 10.870 9.279 -20.085 1.00 91.81 208 SER A CA 1
ATOM 1590 C C . SER A 1 208 ? 12.298 9.736 -19.794 1.00 91.81 208 SER A C 1
ATOM 1592 O O . SER A 1 208 ? 13.124 9.813 -20.703 1.00 91.81 208 SER A O 1
ATOM 1594 N N . ARG A 1 209 ? 12.620 9.985 -18.516 1.00 92.62 209 ARG A N 1
ATOM 1595 C CA . ARG A 1 209 ? 13.982 10.337 -18.091 1.00 92.62 209 ARG A CA 1
ATOM 1596 C C . ARG A 1 209 ? 14.974 9.244 -18.478 1.00 92.62 209 ARG A C 1
ATOM 1598 O O . ARG A 1 209 ? 16.028 9.549 -19.029 1.00 92.62 209 ARG A O 1
ATOM 1605 N N . ARG A 1 210 ? 14.620 7.981 -18.236 1.00 92.94 210 ARG A N 1
ATOM 1606 C CA . ARG A 1 210 ? 15.474 6.841 -18.565 1.00 92.94 210 ARG A CA 1
ATOM 1607 C C . ARG A 1 210 ? 15.655 6.663 -20.072 1.00 92.94 210 ARG A C 1
ATOM 1609 O O . ARG A 1 210 ? 16.774 6.454 -20.527 1.00 92.94 210 ARG A O 1
ATOM 1616 N N . GLY A 1 211 ? 14.593 6.824 -20.857 1.00 90.62 211 GLY A N 1
ATOM 1617 C CA . GLY A 1 211 ? 14.662 6.830 -22.319 1.00 90.62 211 GLY A CA 1
ATOM 1618 C C . GLY A 1 211 ? 15.619 7.903 -22.845 1.00 90.62 211 GLY A C 1
ATOM 1619 O O . GLY A 1 211 ? 16.495 7.599 -23.653 1.00 90.62 211 GLY A O 1
ATOM 1620 N N . ALA A 1 212 ? 15.532 9.126 -22.310 1.00 90.00 212 ALA A N 1
ATOM 1621 C CA . ALA A 1 212 ? 16.440 10.218 -22.660 1.00 90.00 212 ALA A CA 1
ATOM 1622 C C . ALA A 1 212 ? 17.902 9.930 -22.269 1.00 90.00 212 ALA A C 1
ATOM 1624 O O . ALA A 1 212 ? 18.821 10.312 -22.991 1.00 90.00 212 ALA A O 1
ATOM 1625 N N . GLU A 1 213 ? 18.146 9.251 -21.145 1.00 90.19 213 GLU A N 1
ATOM 1626 C CA . GLU A 1 213 ? 19.490 8.802 -20.756 1.00 90.19 213 GLU A CA 1
ATOM 1627 C C . GLU A 1 213 ? 20.070 7.783 -21.742 1.00 90.19 213 GLU A C 1
ATOM 1629 O O . GLU A 1 213 ? 21.243 7.892 -22.093 1.00 90.19 213 GLU A O 1
ATOM 1634 N N . LEU A 1 214 ? 19.256 6.840 -22.226 1.00 87.81 214 LEU A N 1
ATOM 1635 C CA . LEU A 1 214 ? 19.667 5.835 -23.214 1.00 87.81 214 LEU A CA 1
ATOM 1636 C C . LEU A 1 214 ? 19.951 6.437 -24.601 1.00 87.81 214 LEU A C 1
ATOM 1638 O O . LEU A 1 214 ? 20.664 5.837 -25.402 1.00 87.81 214 LEU A O 1
ATOM 1642 N N . GLU A 1 215 ? 19.377 7.598 -24.919 1.00 85.81 215 GLU A N 1
ATOM 1643 C CA . GLU A 1 215 ? 19.625 8.321 -26.175 1.00 85.81 215 GLU A CA 1
ATOM 1644 C C . GLU A 1 215 ? 20.849 9.229 -26.126 1.00 85.81 215 GLU A C 1
ATOM 1646 O O . GLU A 1 215 ? 21.360 9.627 -27.176 1.00 85.81 215 GLU A O 1
ATOM 1651 N N . ARG A 1 216 ? 21.351 9.559 -24.929 1.00 84.56 216 ARG A N 1
ATOM 1652 C CA . ARG A 1 216 ? 22.552 10.383 -24.822 1.00 84.56 216 ARG A CA 1
ATOM 1653 C C . ARG A 1 216 ? 23.727 9.621 -25.436 1.00 84.56 216 ARG A C 1
ATOM 1655 O O . ARG A 1 216 ? 24.036 8.522 -24.974 1.00 84.56 216 ARG A O 1
ATOM 1662 N N . PRO A 1 217 ? 24.420 10.194 -26.441 1.00 74.00 217 PRO A N 1
ATOM 1663 C CA . PRO A 1 217 ? 25.629 9.582 -26.962 1.00 74.00 217 PRO A CA 1
ATOM 1664 C C . PRO A 1 217 ? 26.595 9.391 -25.798 1.00 74.00 217 PRO A C 1
ATOM 1666 O O . PRO A 1 217 ? 26.777 10.308 -24.988 1.00 74.00 217 PRO A O 1
ATOM 1669 N N . ALA A 1 218 ? 27.177 8.193 -25.695 1.00 68.81 218 ALA A N 1
ATOM 1670 C CA . ALA A 1 218 ? 28.168 7.893 -24.674 1.00 68.81 218 ALA A CA 1
ATOM 1671 C C . ALA A 1 218 ? 29.199 9.025 -24.679 1.00 68.81 218 ALA A C 1
ATOM 1673 O O . ALA A 1 218 ? 29.848 9.268 -25.700 1.00 68.81 218 ALA A O 1
ATOM 1674 N N . ARG A 1 219 ? 29.294 9.770 -23.566 1.00 59.38 219 ARG A N 1
ATOM 1675 C CA . ARG A 1 219 ? 30.309 10.818 -23.428 1.00 59.38 219 ARG A CA 1
ATOM 1676 C C . ARG A 1 219 ? 31.640 10.164 -23.788 1.00 59.38 219 ARG A C 1
ATOM 1678 O O . ARG A 1 219 ? 31.951 9.141 -23.174 1.00 59.38 219 ARG A O 1
ATOM 1685 N N . PRO A 1 220 ? 32.404 10.693 -24.759 1.00 60.16 220 PRO A N 1
ATOM 1686 C CA . PRO A 1 220 ? 33.706 10.134 -25.057 1.00 60.16 220 PRO A CA 1
ATOM 1687 C C . PRO A 1 220 ? 34.515 10.168 -23.761 1.00 60.16 220 PRO A C 1
ATOM 1689 O O . PRO A 1 220 ? 34.855 11.227 -23.246 1.00 60.16 220 PRO A O 1
ATOM 1692 N N . THR A 1 221 ? 34.795 8.990 -23.211 1.00 60.19 221 THR A N 1
ATOM 1693 C CA . THR A 1 221 ? 35.646 8.778 -22.031 1.00 60.19 221 THR A CA 1
ATOM 1694 C C . THR A 1 221 ? 37.114 9.104 -22.320 1.00 60.19 221 THR A C 1
ATOM 1696 O O . THR A 1 221 ? 37.977 8.973 -21.452 1.00 60.19 221 THR A O 1
ATOM 1699 N N . GLY A 1 222 ? 37.413 9.581 -23.531 1.00 57.09 222 GLY A N 1
ATOM 1700 C CA . GLY A 1 222 ? 38.655 10.262 -23.833 1.00 57.09 222 GLY A CA 1
ATOM 1701 C C . GLY A 1 222 ? 38.714 11.570 -23.059 1.00 57.09 222 GLY A C 1
ATOM 1702 O O . GLY A 1 222 ? 38.036 12.531 -23.406 1.00 57.09 222 GLY A O 1
ATOM 1703 N N . ASN A 1 223 ? 39.553 11.605 -22.021 1.00 62.47 223 ASN A N 1
ATOM 1704 C CA . ASN A 1 223 ? 40.015 12.849 -21.419 1.00 62.47 223 ASN A CA 1
ATOM 1705 C C . ASN A 1 223 ? 40.373 13.820 -22.568 1.00 62.47 223 ASN A C 1
ATOM 1707 O O . ASN A 1 223 ? 41.235 13.463 -23.376 1.00 62.47 223 ASN A O 1
ATOM 1711 N N . PRO A 1 224 ? 39.732 14.996 -22.696 1.00 61.22 224 PRO A N 1
ATOM 1712 C CA . PRO A 1 224 ? 40.013 15.924 -23.792 1.00 61.22 224 PRO A CA 1
ATOM 1713 C C . PRO A 1 224 ? 41.501 16.306 -23.842 1.00 61.22 224 PRO A C 1
ATOM 1715 O O . PRO A 1 224 ? 42.040 16.523 -24.923 1.00 61.22 224 PRO A O 1
ATOM 1718 N N . ALA A 1 225 ? 42.204 16.249 -22.702 1.00 60.84 225 ALA A N 1
ATOM 1719 C CA . ALA A 1 225 ? 43.653 16.418 -22.632 1.00 60.84 225 ALA A CA 1
ATOM 1720 C C . ALA A 1 225 ? 44.444 15.308 -23.354 1.00 60.84 225 ALA A C 1
ATOM 1722 O O . ALA A 1 225 ? 45.504 15.576 -23.905 1.00 60.84 225 ALA A O 1
ATOM 1723 N N . ARG A 1 226 ? 43.939 14.066 -23.404 1.00 58.19 226 ARG A N 1
ATOM 1724 C CA . ARG A 1 226 ? 44.568 12.953 -24.145 1.00 58.19 226 ARG A CA 1
ATOM 1725 C C . ARG A 1 226 ? 44.360 13.044 -25.655 1.00 58.19 226 ARG A C 1
ATOM 1727 O O . ARG A 1 226 ? 45.193 12.533 -26.396 1.00 58.19 226 ARG A O 1
ATOM 1734 N N . LEU A 1 227 ? 43.264 13.657 -26.102 1.00 57.84 227 LEU A N 1
ATOM 1735 C CA . LEU A 1 227 ? 43.046 13.945 -27.521 1.00 57.84 227 LEU A CA 1
ATOM 1736 C C . LEU A 1 227 ? 43.891 15.149 -27.958 1.00 57.84 227 LEU A C 1
ATOM 1738 O O . LEU A 1 227 ? 44.570 15.052 -28.969 1.00 57.84 227 LEU A O 1
ATOM 1742 N N . ALA A 1 228 ? 43.969 16.207 -27.142 1.00 61.59 228 ALA A N 1
ATOM 1743 C CA . ALA A 1 228 ? 44.857 17.343 -27.402 1.00 61.59 228 ALA A CA 1
ATOM 1744 C C . ALA A 1 228 ? 46.350 16.951 -27.395 1.00 61.59 228 ALA A C 1
ATOM 1746 O O . ALA A 1 228 ? 47.110 17.428 -28.226 1.00 61.59 228 ALA A O 1
ATOM 1747 N N . ALA A 1 229 ? 46.777 16.034 -26.518 1.00 60.50 229 ALA A N 1
ATOM 1748 C CA . ALA A 1 229 ? 48.165 15.557 -26.470 1.00 60.50 229 ALA A CA 1
ATOM 1749 C C . ALA A 1 229 ? 48.582 14.688 -27.674 1.00 60.50 229 ALA A C 1
ATOM 1751 O O . ALA A 1 229 ? 49.768 14.428 -27.844 1.00 60.50 229 ALA A O 1
ATOM 1752 N N . ARG A 1 230 ? 47.639 14.222 -28.508 1.00 57.22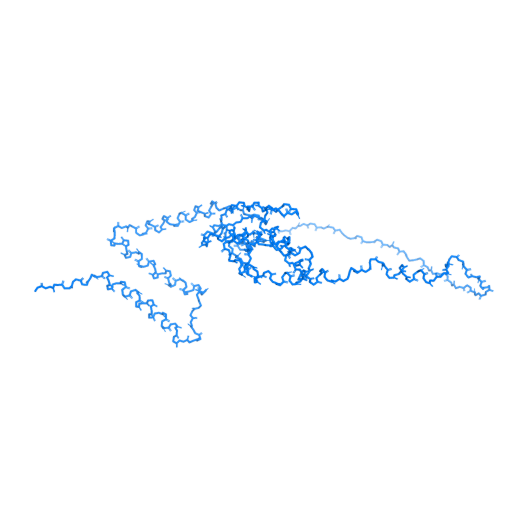 230 ARG A N 1
ATOM 1753 C CA . ARG A 1 230 ? 47.964 13.497 -29.749 1.00 57.22 230 ARG A CA 1
ATOM 1754 C C . ARG A 1 230 ? 48.302 14.419 -30.923 1.00 57.22 230 ARG A C 1
ATOM 1756 O O . ARG A 1 230 ? 48.992 13.962 -31.827 1.00 57.22 230 ARG A O 1
ATOM 1763 N N . ASP A 1 231 ? 47.882 15.684 -30.874 1.00 58.09 231 ASP A N 1
ATOM 1764 C CA . ASP A 1 231 ? 48.120 16.671 -31.939 1.00 58.09 231 ASP A CA 1
ATOM 1765 C C . ASP A 1 231 ? 49.346 17.571 -31.684 1.00 58.09 231 ASP A C 1
ATOM 1767 O O . ASP A 1 231 ? 49.683 18.407 -32.520 1.00 58.09 231 ASP A O 1
ATOM 1771 N N . PHE A 1 232 ? 50.058 17.383 -30.566 1.00 57.56 232 PHE A N 1
ATOM 1772 C CA . PHE A 1 232 ? 51.329 18.060 -30.287 1.00 57.56 232 PHE A CA 1
ATOM 1773 C C . PHE A 1 232 ? 52.489 17.054 -30.291 1.00 57.56 232 PHE A C 1
ATOM 1775 O O . PHE A 1 232 ? 52.751 16.419 -29.269 1.00 57.56 232 PHE A O 1
ATOM 1782 N N . PRO A 1 233 ? 53.226 16.901 -31.405 1.00 53.78 233 PRO A N 1
ATOM 1783 C CA . PRO A 1 233 ? 54.424 16.079 -31.449 1.00 53.78 233 PRO A CA 1
ATOM 1784 C C . PRO A 1 233 ? 55.624 16.901 -30.967 1.00 53.78 233 PRO A C 1
ATOM 1786 O O . PRO A 1 233 ? 56.505 17.208 -31.759 1.00 53.78 233 PRO A O 1
ATOM 1789 N N . LEU A 1 234 ? 55.655 17.307 -29.696 1.00 53.84 234 LEU A N 1
ATOM 1790 C CA . LEU A 1 234 ? 56.868 17.873 -29.099 1.00 53.84 234 LEU A CA 1
ATOM 1791 C C . LEU A 1 234 ? 57.023 17.396 -27.656 1.00 53.84 234 LEU A C 1
ATOM 1793 O O . LEU A 1 234 ? 56.216 17.699 -26.778 1.00 53.84 234 LEU A O 1
ATOM 1797 N N . ASP A 1 235 ? 58.084 16.625 -27.459 1.00 51.66 235 ASP A N 1
ATOM 1798 C CA . ASP A 1 235 ? 58.551 16.110 -26.184 1.00 51.66 235 ASP A CA 1
ATOM 1799 C C . ASP A 1 235 ? 59.204 17.262 -25.399 1.00 51.66 235 ASP A C 1
ATOM 1801 O O . ASP A 1 235 ? 60.273 17.754 -25.754 1.00 51.66 235 ASP A O 1
ATOM 1805 N N . ILE A 1 236 ? 58.539 17.749 -24.348 1.00 56.38 236 ILE A N 1
ATOM 1806 C CA . ILE A 1 236 ? 58.968 18.930 -23.565 1.00 56.38 236 ILE A CA 1
ATOM 1807 C C . ILE A 1 236 ? 60.210 18.606 -22.697 1.00 56.38 236 ILE A C 1
ATOM 1809 O O . ILE A 1 236 ? 60.722 19.457 -21.972 1.00 56.38 236 ILE A O 1
ATOM 1813 N N . THR A 1 237 ? 60.728 17.376 -22.758 1.00 56.59 237 THR A N 1
ATOM 1814 C CA . THR A 1 237 ? 61.988 16.986 -22.109 1.00 56.59 237 THR A CA 1
ATOM 1815 C C . THR A 1 237 ? 63.246 17.364 -22.889 1.00 56.59 237 THR A C 1
ATOM 1817 O O . THR A 1 237 ? 64.329 17.320 -22.303 1.00 56.59 237 THR A O 1
ATOM 1820 N N . GLU A 1 238 ? 63.150 17.807 -24.147 1.00 52.16 238 GLU A N 1
ATOM 1821 C CA . GLU A 1 238 ? 64.267 18.504 -24.795 1.00 52.16 238 GLU A CA 1
ATOM 1822 C C . GLU A 1 238 ? 64.316 19.950 -24.289 1.00 52.16 238 GLU A C 1
ATOM 1824 O O . GLU A 1 238 ? 63.670 20.863 -24.802 1.00 52.16 238 GLU A O 1
ATOM 1829 N N . GLY A 1 239 ? 65.056 20.130 -23.193 1.00 47.09 239 GLY A N 1
ATOM 1830 C CA . GLY A 1 239 ? 65.284 21.421 -22.563 1.00 47.09 239 GLY A CA 1
ATOM 1831 C C . GLY A 1 239 ? 65.782 22.468 -23.558 1.00 47.09 239 GLY A C 1
ATOM 1832 O O . GLY A 1 239 ? 66.704 22.229 -24.339 1.00 47.09 239 GLY A O 1
ATOM 1833 N N . PHE A 1 240 ? 65.186 23.657 -23.489 1.00 55.03 240 PHE A N 1
ATOM 1834 C CA . PHE A 1 240 ? 65.691 24.839 -24.176 1.00 55.03 240 PHE A CA 1
ATOM 1835 C C . PHE A 1 240 ? 67.160 25.082 -23.780 1.00 55.03 240 PHE A C 1
ATOM 1837 O O . PHE A 1 240 ? 67.474 25.038 -22.584 1.00 55.03 240 PHE A O 1
ATOM 1844 N N . PRO A 1 241 ? 68.072 25.347 -24.736 1.00 50.09 241 PRO A N 1
ATOM 1845 C CA . PRO A 1 241 ? 69.440 25.710 -24.403 1.00 50.09 241 PRO A CA 1
ATOM 1846 C C . PRO A 1 241 ? 69.434 26.995 -23.568 1.00 50.09 241 PRO A C 1
ATOM 1848 O O . PRO A 1 241 ? 68.805 27.988 -23.929 1.00 50.09 241 PRO A O 1
ATOM 1851 N N . ALA A 1 242 ? 70.108 26.943 -22.420 1.00 47.31 242 ALA A N 1
ATOM 1852 C CA . ALA A 1 242 ? 70.223 28.059 -21.495 1.00 47.31 242 ALA A CA 1
ATOM 1853 C C . ALA A 1 242 ? 70.971 29.233 -22.145 1.00 47.31 242 ALA A C 1
ATOM 1855 O O . ALA A 1 242 ? 72.130 29.092 -22.538 1.00 47.31 242 ALA A O 1
ATOM 1856 N N . ASP A 1 243 ? 70.324 30.397 -22.195 1.00 44.69 243 ASP A N 1
ATOM 1857 C CA . ASP A 1 243 ? 70.982 31.670 -22.484 1.00 44.69 243 ASP A CA 1
ATOM 1858 C C . ASP A 1 243 ? 71.927 32.033 -21.321 1.00 44.69 243 ASP A C 1
ATOM 1860 O O . ASP A 1 243 ? 71.484 32.151 -20.170 1.00 44.69 243 ASP A O 1
ATOM 1864 N N . PRO A 1 244 ? 73.234 32.230 -21.565 1.00 56.41 244 PRO A N 1
ATOM 1865 C CA . PRO A 1 244 ? 74.185 32.575 -20.525 1.00 56.41 244 PRO A CA 1
ATOM 1866 C C . PRO A 1 244 ? 74.236 34.092 -20.356 1.00 56.41 244 PRO A C 1
ATOM 1868 O O . PRO A 1 244 ? 75.194 34.729 -20.779 1.00 56.41 244 PRO A O 1
ATOM 1871 N N . THR A 1 245 ? 73.212 34.707 -19.766 1.00 55.62 245 THR A N 1
ATOM 1872 C CA . THR A 1 245 ? 73.345 36.027 -19.115 1.00 55.62 245 THR A CA 1
ATOM 1873 C C . THR A 1 245 ? 72.069 36.394 -18.366 1.00 55.62 245 THR A C 1
ATOM 1875 O O . THR A 1 245 ? 71.179 37.058 -18.888 1.00 55.62 245 THR A O 1
ATOM 1878 N N . SER A 1 246 ? 71.991 36.031 -17.087 1.00 46.09 246 SER A N 1
ATOM 1879 C CA . SER A 1 246 ? 71.240 36.868 -16.153 1.00 46.09 246 SER A CA 1
ATOM 1880 C C . SER A 1 246 ? 71.816 36.769 -14.736 1.00 46.09 246 SER A C 1
ATOM 1882 O O . SER A 1 246 ? 72.064 35.654 -14.267 1.00 46.09 246 SER A O 1
ATOM 1884 N N . PRO A 1 247 ? 72.111 37.904 -14.073 1.00 53.50 247 PRO A N 1
ATOM 1885 C CA . PRO A 1 247 ? 72.829 37.930 -12.809 1.00 53.50 247 PRO A CA 1
ATOM 1886 C C . PRO A 1 247 ? 71.940 37.604 -11.604 1.00 53.50 247 PRO A C 1
ATOM 1888 O O . PRO A 1 247 ? 70.726 37.794 -11.607 1.00 53.50 247 PRO A O 1
ATOM 1891 N N . ALA A 1 248 ? 72.619 37.125 -10.563 1.00 53.59 248 ALA A N 1
ATOM 1892 C CA . ALA A 1 248 ? 72.101 36.656 -9.288 1.00 53.59 248 ALA A CA 1
ATOM 1893 C C . ALA A 1 248 ? 71.049 37.573 -8.637 1.00 53.59 248 ALA A C 1
ATOM 1895 O O . ALA A 1 248 ? 71.268 38.772 -8.459 1.00 53.59 248 ALA A O 1
ATOM 1896 N N . ALA A 1 249 ? 69.958 36.956 -8.175 1.00 51.72 249 ALA A N 1
ATOM 1897 C CA . ALA A 1 249 ? 69.002 37.550 -7.248 1.00 51.72 249 ALA A CA 1
ATOM 1898 C C . ALA A 1 249 ? 69.112 36.878 -5.859 1.00 51.72 249 ALA A C 1
ATOM 1900 O O . ALA A 1 249 ? 69.422 35.687 -5.775 1.00 51.72 249 ALA A O 1
ATOM 1901 N N . PRO A 1 250 ? 68.903 37.639 -4.768 1.00 58.09 250 PRO A N 1
ATOM 1902 C CA . PRO A 1 250 ? 69.411 37.317 -3.439 1.00 58.09 250 PRO A CA 1
ATOM 1903 C C . PRO A 1 250 ? 68.539 36.349 -2.628 1.00 58.09 250 PRO A C 1
ATOM 1905 O O . PRO A 1 250 ? 67.317 36.280 -2.755 1.00 58.09 250 PRO A O 1
ATOM 1908 N N . SER A 1 251 ? 69.232 35.645 -1.735 1.00 50.97 251 SER A N 1
ATOM 1909 C CA . SER A 1 251 ? 68.762 34.681 -0.745 1.00 50.97 251 SER A CA 1
ATOM 1910 C C . SER A 1 251 ? 67.553 35.161 0.065 1.00 50.97 251 SER A C 1
ATOM 1912 O O . SER A 1 251 ? 67.600 36.193 0.736 1.00 50.97 251 SER A O 1
ATOM 1914 N N . ARG A 1 252 ? 66.482 34.361 0.063 1.00 50.62 252 ARG A N 1
ATOM 1915 C CA . ARG A 1 252 ? 65.308 34.551 0.923 1.00 50.62 252 ARG A CA 1
ATOM 1916 C C . ARG A 1 252 ? 65.498 33.784 2.246 1.00 50.62 252 ARG A C 1
ATOM 1918 O O . ARG A 1 252 ? 65.842 32.605 2.198 1.00 50.62 252 ARG A O 1
ATOM 1925 N N . PRO A 1 253 ? 65.273 34.413 3.414 1.00 56.53 253 PRO A N 1
ATOM 1926 C CA . PRO A 1 253 ? 65.508 33.793 4.716 1.00 56.53 253 PRO A CA 1
ATOM 1927 C C . PRO A 1 253 ? 64.425 32.773 5.102 1.00 56.53 253 PRO A C 1
ATOM 1929 O O . PRO A 1 253 ? 63.231 32.988 4.876 1.00 56.53 253 PRO A O 1
ATOM 1932 N N . GLN A 1 254 ? 64.873 31.678 5.725 1.00 51.72 254 GLN A N 1
ATOM 1933 C CA . GLN A 1 254 ? 64.057 30.668 6.402 1.00 51.72 254 GLN A CA 1
ATOM 1934 C C . GLN A 1 254 ? 63.254 31.311 7.538 1.00 51.72 254 GLN A C 1
ATOM 1936 O O . GLN A 1 254 ? 63.824 31.946 8.425 1.00 51.72 254 GLN A O 1
ATOM 1941 N N . ARG A 1 255 ? 61.930 31.120 7.536 1.00 49.28 255 ARG A N 1
ATOM 1942 C CA . ARG A 1 255 ? 61.075 31.466 8.673 1.00 49.28 255 ARG A CA 1
ATOM 1943 C C . ARG A 1 255 ? 60.701 30.189 9.417 1.00 49.28 255 ARG A C 1
ATOM 1945 O O . ARG A 1 255 ? 60.057 29.307 8.854 1.00 49.28 255 ARG A O 1
ATOM 1952 N N . HIS A 1 256 ? 61.163 30.138 10.661 1.00 47.66 256 HIS A N 1
ATOM 1953 C CA . HIS A 1 256 ? 60.865 29.160 11.698 1.00 47.66 256 HIS A CA 1
ATOM 1954 C C . HIS A 1 256 ? 59.374 28.795 11.761 1.00 47.66 256 HIS A C 1
ATOM 1956 O O . HIS A 1 256 ? 58.514 29.673 11.835 1.00 47.66 256 HIS A O 1
ATOM 1962 N N . GLN A 1 257 ? 59.098 27.489 11.757 1.00 49.00 257 GLN A N 1
ATOM 1963 C CA . GLN A 1 257 ? 57.876 26.915 12.306 1.00 49.00 257 GLN A CA 1
ATOM 1964 C C . GLN A 1 257 ? 58.098 26.761 13.810 1.00 49.00 257 GLN A C 1
ATOM 1966 O O . GLN A 1 257 ? 58.915 25.938 14.216 1.00 49.00 257 GLN A O 1
ATOM 1971 N N . ASP A 1 258 ? 57.393 27.561 14.606 1.00 50.72 258 ASP A N 1
ATOM 1972 C CA . ASP A 1 258 ? 57.268 27.353 16.045 1.00 50.72 258 ASP A CA 1
ATOM 1973 C C . ASP A 1 258 ? 55.848 26.908 16.388 1.00 50.72 258 ASP A C 1
ATOM 1975 O O . ASP A 1 258 ? 54.851 27.369 15.827 1.00 50.72 258 ASP A O 1
ATOM 1979 N N . ALA A 1 259 ? 55.823 25.954 17.307 1.00 51.62 259 ALA A N 1
ATOM 1980 C CA . ALA A 1 259 ? 54.684 25.239 17.835 1.00 51.62 259 ALA A CA 1
ATOM 1981 C C . ALA A 1 259 ? 53.797 26.107 18.739 1.00 51.62 259 ALA A C 1
ATOM 1983 O O . ALA A 1 259 ? 54.295 26.953 19.476 1.00 51.62 259 ALA A O 1
ATOM 1984 N N . ALA A 1 260 ? 52.499 25.796 18.782 1.00 54.19 260 ALA A N 1
ATOM 1985 C CA . ALA A 1 260 ? 51.667 26.027 19.964 1.00 54.19 260 ALA A CA 1
ATOM 1986 C C . ALA A 1 260 ? 50.414 25.133 19.939 1.00 54.19 260 ALA A C 1
ATOM 1988 O O . ALA A 1 260 ? 49.425 25.421 19.269 1.00 54.19 260 ALA A O 1
ATOM 1989 N N . HIS A 1 261 ? 50.477 24.041 20.704 1.00 55.28 261 HIS A N 1
ATOM 1990 C CA . HIS A 1 261 ? 49.322 23.421 21.361 1.00 55.28 261 HIS A CA 1
ATOM 1991 C C . HIS A 1 261 ? 48.693 24.411 22.357 1.00 55.28 261 HIS A C 1
ATOM 1993 O O . HIS A 1 261 ? 49.427 25.175 22.992 1.00 55.28 261 HIS A O 1
ATOM 1999 N N . PRO A 1 262 ? 47.381 24.304 22.615 1.00 66.31 262 PRO A N 1
ATOM 2000 C CA . PRO A 1 262 ? 46.917 24.407 23.995 1.00 66.31 262 PRO A CA 1
ATOM 2001 C C . PRO A 1 262 ? 45.981 23.258 24.425 1.00 66.31 262 PRO A C 1
ATOM 2003 O O . PRO A 1 262 ? 45.405 22.575 23.579 1.00 66.31 262 PRO A O 1
ATOM 2006 N N . PRO A 1 263 ? 45.869 23.026 25.749 1.00 65.38 263 PRO A N 1
ATOM 2007 C CA . PRO A 1 263 ? 45.416 21.767 26.331 1.00 65.38 263 PRO A CA 1
ATOM 2008 C C . PRO A 1 263 ? 43.927 21.726 26.698 1.00 65.38 263 PRO A C 1
ATOM 2010 O O . PRO A 1 263 ? 43.286 22.748 26.947 1.00 65.38 263 PRO A O 1
ATOM 2013 N N . GLU A 1 264 ? 43.443 20.491 26.840 1.00 51.38 264 GLU A N 1
ATOM 2014 C CA . GLU A 1 264 ? 42.255 20.105 27.599 1.00 51.38 264 GLU A CA 1
ATOM 2015 C C . GLU A 1 264 ? 42.266 20.661 29.035 1.00 51.38 264 GLU A C 1
ATOM 2017 O O . GLU A 1 264 ? 43.265 20.574 29.756 1.00 51.38 264 GLU A O 1
ATOM 2022 N N . ARG A 1 265 ? 41.101 21.126 29.498 1.00 56.41 265 ARG A N 1
ATOM 2023 C CA . ARG A 1 265 ? 40.707 21.079 30.911 1.00 56.41 265 ARG A CA 1
ATOM 2024 C C . ARG A 1 265 ? 39.230 20.714 31.010 1.00 56.41 265 ARG A C 1
ATOM 2026 O O . ARG A 1 265 ? 38.390 21.337 30.372 1.00 56.41 265 ARG A O 1
ATOM 2033 N N . GLY A 1 266 ? 38.979 19.683 31.811 1.00 49.22 266 GLY A N 1
ATOM 2034 C CA . GLY A 1 266 ? 37.676 19.111 32.121 1.00 49.22 266 GLY A CA 1
ATOM 2035 C C . GLY A 1 266 ? 36.821 19.915 33.122 1.00 49.22 266 GLY A C 1
ATOM 2036 O O . GLY A 1 266 ? 37.023 21.119 33.287 1.00 49.22 266 GLY A O 1
ATOM 2037 N N . PRO A 1 267 ? 35.846 19.248 33.772 1.00 66.12 267 PRO A N 1
ATOM 2038 C CA . PRO A 1 267 ? 34.573 19.835 34.198 1.00 66.12 267 PRO A CA 1
ATOM 2039 C C . PRO A 1 267 ? 34.533 20.267 35.671 1.00 66.12 267 PRO A C 1
ATOM 2041 O O . PRO A 1 267 ? 35.321 19.789 36.487 1.00 66.12 267 PRO A O 1
ATOM 2044 N N . SER A 1 268 ? 33.554 21.110 36.025 1.00 52.53 268 SER A N 1
ATOM 2045 C CA . SER A 1 268 ? 32.959 21.215 37.372 1.00 52.53 268 SER A CA 1
ATOM 2046 C C . SER A 1 268 ? 31.690 22.075 37.351 1.00 52.53 268 SER A C 1
ATOM 2048 O O . SER A 1 268 ? 31.789 23.277 37.110 1.00 52.53 268 SER A O 1
ATOM 2050 N N . ALA A 1 269 ? 30.539 21.443 37.606 1.00 55.31 269 ALA A N 1
ATOM 2051 C CA . ALA A 1 269 ? 29.456 21.829 38.529 1.00 55.31 269 ALA A CA 1
ATOM 2052 C C . ALA A 1 269 ? 28.164 21.100 38.134 1.00 55.31 269 ALA A C 1
ATOM 2054 O O . ALA A 1 269 ? 27.702 21.310 36.991 1.00 55.31 269 ALA A O 1
#

Radius of gyration: 35.15 Å; chains: 1; bounding box: 132×53×74 Å

Organism: Actinomadura namibiensis (NCBI:txid182080)

Foldseek 3Di:
DDDPPPDVVVVVVVVLVVVVVVVQVVLVVPVVRNQDPPRPVVVVVVVVSVLVVVVVVCVVVVHDSVVVVVVVVVVVVVLLVVQDDDDQQFWKDFQVDPLAIFGFHDWDCPPNFIWTFTDQQLDLGTDTDGSSRIDGADWQDWFPLDPPTDGHLVSLLVSLLVLLLPCDPPDPCNVSSVVSNVRSLVSSCNNRVNHSVSNCVSCVVVSVVVNVVVPPDDDPPPPVVNVVVVPDPDDPVPDDPDDPDDDDDDDDDDDDDDDDDDDDDDDDD

Sequence (269 aa):
MSSNGDSPHTQQISNAKQALTAYERASLLDPDNTPHPQDPDYLRDVLSALLCDLEHLATVHGVDFAQAVATGHRIHADEVAAARIYEVGDQVQIRLIPNRRGTVIEIDEAHGESLYLVKVPGLPYLHQERAVSLEPAPPFPPVEGVDPPVTTAVQAEAALVEAAAHMRPGSPMYSKYQGQTNRLLEALSDWSGTRPNELLQDLSSKISRRGAELERPARPTGNPARLAARDFPLDITEGFPADPTSPAAPSRPQRHQDAAHPPERGPSA

pLDDT: mean 78.63, std 17.92, range [38.53, 97.31]